Protein AF-A0A7R8ZGH9-F1 (afdb_monomer)

Organism: Timema douglasi (NCBI:txid61478)

InterPro domains:
  IPR000286 Histone deacetylase HDAC [PR01270] (171-194)
  IPR000286 Histone deacetylase HDAC [PR01270] (205-220)
  IPR023696 Ureohydrolase domain superfamily [SSF52768] (57-215)
  IPR023801 Histone deacetylase domain [PF00850] (74-215)
  IPR037138 Histone deacetylase domain superfamily [G3DSA:3.40.800.20] (58-216)

Sequence (223 aa):
MALHCLASIFKRHSKVLQTNCTFINFIHFTCFLKKIHANELLTESSQTTLQRLTGLPIVHHHGYVCELPPNHRFPMPKFHKVLEFLIKDNVISREKQVIHPKQVSRKLACRAHTEEYVDKFFSGKTTVEEQRVTGFTWTPGLASRVRYETGGTVLASQLSISRGLAASTAGGTHHAFPDKGSGYCLINDLAVAAIHLSDTTDITRVLIVDLDVHQVVVHFTSF

Mean predicted aligned error: 8.13 Å

Foldseek 3Di:
DLVVVLVVLCVVCVVVLDDPQDDDPWFFQFQDPDQFPLPPQDDPVRVVLLVQADDAAEEADPLLADDAPPPQRDPRCQLVVSVVSCVVVPSDDCSRHYDYFDFADLVLLLVQAPNVLSCCQQVVVQDPVLCVQLSGDRDNSLSSNLRRLLRSLLVQLSSCSVVVGHIYSHAPLQQAHRRGHHSNRSGRSVSSNVVSPVVGTPDPDTDGDDPDPDDGPRPPVDD

Nearest PDB structures (foldseek):
  9gkv-assembly1_B  TM=9.188E-01  e=2.419E-10  Vibrio cholerae
  3f06-assembly2_B  TM=7.368E-01  e=1.225E-05  Homo sapiens
  6j6t-assembly1_B  TM=7.863E-01  e=4.577E-05  Arabidopsis thaliana
  6j6t-assembly1_D  TM=7.290E-01  e=9.105E-05  Arabidopsis thaliana
  5d1b-assembly1_A  TM=6.745E-01  e=9.642E-05  Homo sapiens

pLDDT: mean 80.74, std 20.45, range [27.69, 98.62]

Structure (mmCIF, N/CA/C/O backbone):
data_AF-A0A7R8ZGH9-F1
#
_entry.id   AF-A0A7R8ZGH9-F1
#
loop_
_atom_site.group_PDB
_atom_site.id
_atom_site.type_symbol
_atom_site.label_atom_id
_atom_site.label_alt_id
_atom_site.label_comp_id
_atom_site.label_asym_id
_atom_site.label_entity_id
_atom_site.label_seq_id
_atom_site.pdbx_PDB_ins_code
_atom_site.Cartn_x
_atom_site.Cartn_y
_atom_site.Cartn_z
_atom_site.occupancy
_atom_site.B_iso_or_equiv
_atom_site.auth_seq_id
_atom_site.auth_comp_id
_atom_site.auth_asym_id
_atom_site.auth_atom_id
_atom_site.pdbx_PDB_model_num
ATOM 1 N N . MET A 1 1 ? -14.737 -13.842 16.859 1.00 45.09 1 MET A N 1
ATOM 2 C CA . MET A 1 1 ? -15.506 -14.441 15.742 1.00 45.09 1 MET A CA 1
ATOM 3 C C . MET A 1 1 ? -14.940 -14.064 14.366 1.00 45.09 1 MET A C 1
ATOM 5 O O . MET A 1 1 ? -14.627 -14.973 13.611 1.00 45.09 1 MET A O 1
ATOM 9 N N . ALA A 1 2 ? -14.703 -12.776 14.060 1.00 47.25 2 ALA A N 1
ATOM 10 C CA . ALA A 1 2 ? -14.173 -12.335 12.755 1.00 47.25 2 ALA A CA 1
ATOM 11 C C . ALA A 1 2 ? -12.810 -12.955 12.364 1.00 47.25 2 ALA A C 1
ATOM 13 O O . ALA A 1 2 ? -12.693 -13.492 11.268 1.00 47.25 2 ALA A O 1
ATOM 14 N N . LEU A 1 3 ? -11.813 -12.981 13.265 1.00 49.91 3 LEU A N 1
ATOM 15 C CA . LEU A 1 3 ? -10.501 -13.609 12.997 1.00 49.91 3 LEU A CA 1
ATOM 16 C C . LEU A 1 3 ? -10.597 -15.087 12.602 1.00 49.91 3 LEU A C 1
ATOM 18 O O . LEU A 1 3 ? -9.928 -15.538 11.679 1.00 49.91 3 LEU A O 1
ATOM 22 N N . HIS A 1 4 ? -11.437 -15.841 13.310 1.00 52.72 4 HIS A N 1
ATOM 23 C CA . HIS A 1 4 ? -11.605 -17.272 13.078 1.00 52.72 4 HIS A CA 1
ATOM 24 C C . HIS A 1 4 ? -12.276 -17.541 11.721 1.00 52.72 4 HIS A C 1
ATOM 26 O O . HIS A 1 4 ? -11.904 -18.472 11.010 1.00 52.72 4 HIS A O 1
ATOM 32 N N . CYS A 1 5 ? -13.218 -16.678 11.325 1.00 53.75 5 CYS A N 1
ATOM 33 C CA . CYS A 1 5 ? -13.839 -16.723 10.003 1.00 53.75 5 CYS A CA 1
ATOM 34 C C . CYS A 1 5 ? -12.843 -16.375 8.886 1.00 53.75 5 CYS A C 1
ATOM 36 O O . CYS A 1 5 ? -12.780 -17.090 7.889 1.00 53.75 5 CYS A O 1
ATOM 38 N N . LEU A 1 6 ? -12.007 -15.349 9.086 1.00 58.81 6 LEU A N 1
ATOM 39 C CA . LEU A 1 6 ? -10.947 -14.971 8.145 1.00 58.81 6 LEU A CA 1
ATOM 40 C C . LEU A 1 6 ? -9.972 -16.133 7.908 1.00 58.81 6 LEU A C 1
ATOM 42 O O . LEU A 1 6 ? -9.762 -16.536 6.767 1.00 58.81 6 LEU A O 1
ATOM 46 N N . ALA A 1 7 ? -9.462 -16.751 8.977 1.00 57.12 7 ALA A N 1
ATOM 47 C CA . ALA A 1 7 ? -8.570 -17.909 8.884 1.00 57.12 7 ALA A CA 1
ATOM 48 C C . ALA A 1 7 ? -9.225 -19.124 8.188 1.00 57.12 7 ALA A C 1
ATOM 50 O O . ALA A 1 7 ? -8.572 -19.849 7.433 1.00 57.12 7 ALA A O 1
ATOM 51 N N . SER A 1 8 ? -10.526 -19.344 8.407 1.00 53.97 8 SER A N 1
ATOM 52 C CA . SER A 1 8 ? -11.280 -20.434 7.777 1.00 53.97 8 SER A CA 1
ATOM 53 C C . SER A 1 8 ? -11.481 -20.233 6.269 1.00 53.97 8 SER A C 1
ATOM 55 O O . SER A 1 8 ? -11.425 -21.210 5.520 1.00 53.97 8 SER A O 1
ATOM 57 N N . ILE A 1 9 ? -11.684 -18.994 5.805 1.00 59.78 9 ILE A N 1
ATOM 58 C CA . ILE A 1 9 ? -11.762 -18.666 4.370 1.00 59.78 9 ILE A CA 1
ATOM 59 C C . ILE A 1 9 ? -10.442 -19.003 3.681 1.00 59.78 9 ILE A C 1
ATOM 61 O O . ILE A 1 9 ? -10.453 -19.641 2.629 1.00 59.78 9 ILE A O 1
ATOM 65 N N . PHE A 1 10 ? -9.303 -18.654 4.289 1.00 56.81 10 PHE A N 1
ATOM 66 C CA . PHE A 1 10 ? -7.994 -18.970 3.710 1.00 56.81 10 PHE A CA 1
ATOM 67 C C . PHE A 1 10 ? -7.768 -20.470 3.567 1.00 56.81 10 PHE A C 1
ATOM 69 O O . PHE A 1 10 ? -7.280 -20.911 2.530 1.00 56.81 10 PHE A O 1
ATOM 76 N N . LYS A 1 11 ? -8.189 -21.276 4.550 1.00 59.66 11 LYS A N 1
ATOM 77 C CA . LYS A 1 11 ? -8.140 -22.739 4.419 1.00 59.66 11 LYS A CA 1
ATOM 78 C C . LYS A 1 11 ? -9.031 -23.235 3.276 1.00 59.66 11 LYS A C 1
ATOM 80 O O . LYS A 1 11 ? -8.581 -24.053 2.474 1.00 59.66 11 LYS A O 1
ATOM 85 N N . ARG A 1 12 ? -10.261 -22.717 3.172 1.00 67.81 12 ARG A N 1
ATOM 86 C CA . ARG A 1 12 ? -11.271 -23.155 2.191 1.00 67.81 12 ARG A CA 1
ATOM 87 C C . ARG A 1 12 ? -10.924 -22.766 0.749 1.00 67.81 12 ARG A C 1
ATOM 89 O O . ARG A 1 12 ? -11.148 -23.563 -0.155 1.00 67.81 12 ARG A O 1
ATOM 96 N N . HIS A 1 13 ? -10.340 -21.587 0.543 1.00 68.06 13 HIS A N 1
ATOM 97 C CA . HIS A 1 13 ? -10.002 -21.048 -0.783 1.00 68.06 13 HIS A CA 1
ATOM 98 C C . HIS A 1 13 ? -8.499 -21.070 -1.084 1.00 68.06 13 HIS A C 1
ATOM 100 O O . HIS A 1 13 ? -8.058 -20.467 -2.063 1.00 68.06 13 HIS A O 1
ATOM 106 N N . SER A 1 14 ? -7.712 -21.793 -0.279 1.00 55.03 14 SER A N 1
ATOM 107 C CA . SER A 1 14 ? -6.254 -21.911 -0.419 1.00 55.03 14 SER A CA 1
ATOM 108 C C . SER A 1 14 ? -5.837 -22.267 -1.845 1.00 55.03 14 SER A C 1
ATOM 110 O O . SER A 1 14 ? -4.995 -21.581 -2.398 1.00 55.03 14 SER A O 1
ATOM 112 N N . LYS A 1 15 ? -6.503 -23.222 -2.506 1.00 52.22 15 LYS A N 1
ATOM 113 C CA . LYS A 1 15 ? -6.211 -23.616 -3.902 1.00 52.22 15 LYS A CA 1
ATOM 114 C C . LYS A 1 15 ? -6.464 -22.526 -4.955 1.00 52.22 15 LYS A C 1
ATOM 116 O O . LYS A 1 15 ? -5.879 -22.583 -6.028 1.00 52.22 15 LYS A O 1
ATOM 121 N N . VAL A 1 16 ? -7.346 -21.560 -4.684 1.00 52.88 16 VAL A N 1
ATOM 122 C CA . VAL A 1 16 ? -7.659 -20.445 -5.606 1.00 52.88 16 VAL A CA 1
ATOM 123 C C . VAL A 1 16 ? -6.763 -19.232 -5.339 1.00 52.88 16 VAL A C 1
ATOM 125 O O . VAL A 1 16 ? -6.544 -18.412 -6.230 1.00 52.88 16 VAL A O 1
ATOM 128 N N . LEU A 1 17 ? -6.247 -19.125 -4.113 1.00 48.66 17 LEU A N 1
ATOM 129 C CA . LEU A 1 17 ? -5.341 -18.069 -3.666 1.00 48.66 17 LEU A CA 1
ATOM 130 C C . LEU A 1 17 ? -3.854 -18.482 -3.726 1.00 48.66 17 LEU A C 1
ATOM 132 O O . LEU A 1 17 ? -2.992 -17.609 -3.692 1.00 48.66 17 LEU A O 1
ATOM 136 N N . GLN A 1 18 ? -3.556 -19.779 -3.857 1.00 42.31 18 GLN A N 1
ATOM 137 C CA . GLN A 1 18 ? -2.231 -20.353 -4.092 1.00 42.31 18 GLN A CA 1
ATOM 138 C C . GLN A 1 18 ? -2.057 -20.672 -5.580 1.00 42.31 18 GLN A C 1
ATOM 140 O O . GLN A 1 18 ? -2.427 -21.739 -6.062 1.00 42.31 18 GLN A O 1
ATOM 145 N N . THR A 1 19 ? -1.437 -19.755 -6.311 1.00 35.09 19 THR A N 1
ATOM 146 C CA . THR A 1 19 ? -0.625 -20.105 -7.486 1.00 35.09 19 THR A CA 1
ATOM 147 C C . THR A 1 19 ? 0.843 -20.089 -7.054 1.00 35.09 19 THR A C 1
ATOM 149 O O . THR A 1 19 ? 1.173 -19.353 -6.127 1.00 35.09 19 THR A O 1
ATOM 152 N N . ASN A 1 20 ? 1.704 -20.886 -7.703 1.00 31.19 20 ASN A N 1
ATOM 153 C CA . ASN A 1 20 ? 3.091 -21.280 -7.348 1.00 31.19 20 ASN A CA 1
ATOM 154 C C . ASN A 1 20 ? 4.129 -20.177 -6.990 1.00 31.19 20 ASN A C 1
ATOM 156 O O . ASN A 1 20 ? 5.327 -20.433 -7.028 1.00 31.19 20 ASN A O 1
ATOM 160 N N . CYS A 1 21 ? 3.726 -18.952 -6.657 1.00 31.20 21 CYS A N 1
ATOM 161 C CA . CYS A 1 21 ? 4.621 -17.864 -6.280 1.00 31.20 21 CYS A CA 1
ATOM 162 C C . CYS A 1 21 ? 4.037 -16.895 -5.231 1.00 31.20 21 CYS A C 1
ATOM 164 O O . CYS A 1 21 ? 4.514 -15.769 -5.121 1.00 31.20 21 CYS A O 1
ATOM 166 N N . THR A 1 22 ? 2.961 -17.223 -4.499 1.00 27.69 22 THR A N 1
ATOM 167 C CA . THR A 1 22 ? 2.351 -16.219 -3.601 1.00 27.69 22 THR A CA 1
ATOM 168 C C . THR A 1 22 ? 1.571 -16.831 -2.444 1.00 27.69 22 THR A C 1
ATOM 170 O O . THR A 1 22 ? 0.391 -17.153 -2.569 1.00 27.69 22 THR A O 1
ATOM 173 N N . PHE A 1 23 ? 2.209 -16.926 -1.282 1.00 32.56 23 PHE A N 1
ATOM 174 C CA . PHE A 1 23 ? 1.486 -17.063 -0.026 1.00 32.56 23 PHE A CA 1
ATOM 175 C C . PHE A 1 23 ? 1.033 -15.669 0.422 1.00 32.56 23 PHE A C 1
ATOM 177 O O . PHE A 1 23 ? 1.814 -14.799 0.760 1.00 32.56 23 PHE A O 1
ATOM 184 N N . ILE A 1 24 ? -0.260 -15.426 0.231 1.00 34.28 24 ILE A N 1
ATOM 185 C CA . ILE A 1 24 ? -1.207 -14.758 1.136 1.00 34.28 24 ILE A CA 1
ATOM 186 C C . ILE A 1 24 ? -0.558 -14.097 2.380 1.00 34.28 24 ILE A C 1
ATOM 188 O O . ILE A 1 24 ? -0.700 -14.593 3.493 1.00 34.28 24 ILE A O 1
ATOM 192 N N . ASN A 1 25 ? 0.049 -12.918 2.216 1.00 34.31 25 ASN A N 1
ATOM 193 C CA . ASN A 1 25 ? 0.148 -11.938 3.300 1.00 34.31 25 ASN A CA 1
ATOM 194 C C . ASN A 1 25 ? -1.254 -11.387 3.542 1.00 34.31 25 ASN A C 1
ATOM 196 O O . ASN A 1 25 ? -1.694 -10.458 2.866 1.00 34.31 25 ASN A O 1
ATOM 200 N N . PHE A 1 26 ? -2.008 -12.018 4.442 1.00 32.41 26 PHE A N 1
ATOM 201 C CA . PHE A 1 26 ? -3.281 -11.474 4.890 1.00 32.41 26 PHE A CA 1
ATOM 202 C C . PHE A 1 26 ? -3.262 -11.172 6.375 1.00 32.41 26 PHE A C 1
ATOM 204 O O . PHE A 1 26 ? -3.137 -12.053 7.219 1.00 32.41 26 PHE A O 1
ATOM 211 N N . ILE A 1 27 ? -3.532 -9.891 6.620 1.00 38.25 27 ILE A N 1
ATOM 212 C CA . ILE A 1 27 ? -3.844 -9.266 7.894 1.00 38.25 27 ILE A CA 1
ATOM 213 C C . ILE A 1 27 ? -2.602 -9.100 8.765 1.00 38.25 27 ILE A C 1
ATOM 215 O O . ILE A 1 27 ? -2.323 -9.883 9.669 1.00 38.25 27 ILE A O 1
ATOM 219 N N . HIS A 1 28 ? -1.896 -7.996 8.528 1.00 39.00 28 HIS A N 1
ATOM 220 C CA . HIS A 1 28 ? -1.077 -7.415 9.576 1.00 39.00 28 HIS A CA 1
ATOM 221 C C . HIS A 1 28 ? -2.019 -7.027 10.727 1.00 39.00 28 HIS A C 1
ATOM 223 O O . HIS A 1 28 ? -2.783 -6.067 10.630 1.00 39.00 28 HIS A O 1
ATOM 229 N N . PHE A 1 29 ? -2.031 -7.829 11.792 1.00 35.12 29 PHE A N 1
ATOM 230 C CA . PHE A 1 29 ? -2.655 -7.458 13.056 1.00 35.12 29 PHE A CA 1
ATOM 231 C C . PHE A 1 29 ? -1.734 -6.455 13.739 1.00 35.12 29 PHE A C 1
ATOM 233 O O . PHE A 1 29 ? -0.905 -6.826 14.565 1.00 35.12 29 PHE A O 1
ATOM 240 N N . THR A 1 30 ? -1.862 -5.173 13.411 1.00 38.00 30 THR A N 1
ATOM 241 C CA . THR A 1 30 ? -1.254 -4.118 14.225 1.00 38.00 30 THR A CA 1
ATOM 242 C C . THR A 1 30 ? -2.037 -4.007 15.531 1.00 38.00 30 THR A C 1
ATOM 244 O O . THR A 1 30 ? -3.014 -3.272 15.649 1.00 38.00 30 THR A O 1
ATOM 247 N N . CYS A 1 31 ? -1.633 -4.799 16.524 1.00 32.41 31 CYS A N 1
ATOM 248 C CA . CYS A 1 31 ? -2.140 -4.706 17.885 1.00 32.41 31 CYS A CA 1
ATOM 249 C C . CYS A 1 31 ? -1.380 -3.583 18.608 1.00 32.41 31 CYS A C 1
ATOM 251 O O . CYS A 1 31 ? -0.304 -3.805 19.158 1.00 32.41 31 CYS A O 1
ATOM 253 N N . PHE A 1 32 ? -1.914 -2.359 18.587 1.00 42.84 32 PHE A N 1
ATOM 254 C CA . PHE A 1 32 ? -1.360 -1.257 19.376 1.00 42.84 32 PHE A CA 1
ATOM 255 C C . PHE A 1 32 ? -2.011 -1.231 20.757 1.00 42.84 32 PHE A C 1
ATOM 257 O O . PHE A 1 32 ? -3.090 -0.678 20.963 1.00 42.84 32 PHE A O 1
ATOM 264 N N . LEU A 1 33 ? -1.339 -1.846 21.731 1.00 34.81 33 LEU A N 1
ATOM 265 C CA . LEU A 1 33 ? -1.705 -1.753 23.141 1.00 34.81 33 LEU A CA 1
ATOM 266 C C . LEU A 1 33 ? -1.216 -0.425 23.735 1.00 34.81 33 LEU A C 1
ATOM 268 O O . LEU A 1 33 ? -0.206 -0.367 24.431 1.00 34.81 33 LEU A O 1
ATOM 272 N N . LYS A 1 34 ? -1.970 0.646 23.475 1.00 39.00 34 LYS A N 1
ATOM 273 C CA . LYS A 1 34 ? -2.210 1.756 24.412 1.00 39.00 34 LYS A CA 1
ATOM 274 C C . LYS A 1 34 ? -3.378 2.586 23.877 1.00 39.00 34 LYS A C 1
ATOM 276 O O . LYS A 1 34 ? -3.414 2.898 22.694 1.00 39.00 34 LYS A O 1
ATOM 281 N N . LYS A 1 35 ? -4.345 2.929 24.739 1.00 40.47 35 LYS A N 1
ATOM 282 C CA . LYS A 1 35 ? -5.399 3.909 24.424 1.00 40.47 35 LYS A CA 1
ATOM 283 C C . LYS A 1 35 ? -4.720 5.238 24.084 1.00 40.47 35 LYS A C 1
ATOM 285 O O . LYS A 1 35 ? -4.291 5.945 24.990 1.00 40.47 35 LYS A O 1
ATOM 290 N N . ILE A 1 36 ? -4.597 5.544 22.801 1.00 52.06 36 ILE A N 1
ATOM 291 C CA . ILE A 1 36 ? -4.126 6.838 22.308 1.00 52.06 36 ILE A CA 1
ATOM 292 C C . ILE A 1 36 ? -5.360 7.669 21.971 1.00 52.06 36 ILE A C 1
ATOM 294 O O . ILE A 1 36 ? -6.361 7.134 21.487 1.00 52.06 36 ILE A O 1
ATOM 298 N N . HIS A 1 37 ? -5.317 8.964 22.280 1.00 48.28 37 HIS A N 1
ATOM 299 C CA . HIS A 1 37 ? -6.371 9.893 21.884 1.00 48.28 37 HIS A CA 1
ATOM 300 C C . HIS A 1 37 ? -6.383 9.977 20.350 1.00 48.28 37 HIS A C 1
ATOM 302 O O . HIS A 1 37 ? -5.498 10.556 19.736 1.00 48.28 37 HIS A O 1
ATOM 308 N N . ALA A 1 38 ? -7.372 9.340 19.722 1.00 49.00 38 ALA A N 1
ATOM 309 C CA . ALA A 1 38 ? -7.437 9.089 18.280 1.00 49.00 38 ALA A CA 1
ATOM 310 C C . ALA A 1 38 ? -7.825 10.312 17.416 1.00 49.00 38 ALA A C 1
ATOM 312 O O . ALA A 1 38 ? -8.241 10.135 16.271 1.00 49.00 38 ALA A O 1
ATOM 313 N N . ASN A 1 39 ? -7.753 11.540 17.937 1.00 43.22 39 ASN A N 1
ATOM 314 C CA . ASN A 1 39 ? -8.588 12.623 17.409 1.00 43.22 39 ASN A CA 1
ATOM 315 C C . ASN A 1 39 ? -8.074 13.370 16.165 1.00 43.22 39 ASN A C 1
ATOM 317 O O . ASN A 1 39 ? -8.861 14.117 15.595 1.00 43.22 39 ASN A O 1
ATOM 321 N N . GLU A 1 40 ? -6.853 13.145 15.664 1.00 54.88 40 GLU A N 1
ATOM 322 C CA . GLU A 1 40 ? -6.319 13.981 14.559 1.00 54.88 40 GLU A CA 1
ATOM 323 C C . GLU A 1 40 ? -5.717 13.226 13.356 1.00 54.88 40 GLU A C 1
ATOM 325 O O . GLU A 1 40 ? -5.109 13.828 12.477 1.00 54.88 40 GLU A O 1
ATOM 330 N N . LEU A 1 41 ? -5.908 11.907 13.237 1.00 61.47 41 LEU A N 1
ATOM 331 C CA . LEU A 1 41 ? -5.275 11.125 12.153 1.00 61.47 41 LEU A CA 1
ATOM 332 C C . LEU A 1 41 ? -6.062 11.056 10.847 1.00 61.47 41 LEU A C 1
ATOM 334 O O . LEU A 1 41 ? -5.514 10.795 9.774 1.00 61.47 41 LEU A O 1
ATOM 338 N N . LEU A 1 42 ? -7.375 11.187 10.949 1.00 65.19 42 LEU A N 1
ATOM 339 C CA . LEU A 1 42 ? -8.298 10.905 9.866 1.00 65.19 42 LEU A CA 1
ATOM 340 C C . LEU A 1 42 ? -8.918 12.214 9.414 1.00 65.19 42 LEU A C 1
ATOM 342 O O . LEU A 1 42 ? -9.377 12.995 10.241 1.00 65.19 42 LEU A O 1
ATOM 346 N N . THR A 1 43 ? -8.984 12.421 8.099 1.00 65.44 43 THR A N 1
ATOM 347 C CA . THR A 1 43 ? -9.723 13.561 7.540 1.00 65.44 43 THR A CA 1
ATOM 348 C C . THR A 1 43 ? -11.184 13.531 8.003 1.00 65.44 43 THR A C 1
ATOM 350 O O . THR A 1 43 ? -11.730 12.446 8.211 1.00 65.44 43 THR A O 1
ATOM 353 N N . GLU A 1 44 ? -11.854 14.680 8.105 1.00 60.97 44 GLU A N 1
ATOM 354 C CA . GLU A 1 44 ? -13.272 14.761 8.515 1.00 60.97 44 GLU A CA 1
ATOM 355 C C . GLU A 1 44 ? -14.193 13.848 7.675 1.00 60.97 44 GLU A C 1
ATOM 357 O O . GLU A 1 44 ? -15.090 13.175 8.192 1.00 60.97 44 GLU A O 1
ATOM 362 N N . SER A 1 45 ? -13.912 13.732 6.371 1.00 61.66 45 SER A N 1
ATOM 363 C CA . SER A 1 45 ? -14.580 12.788 5.461 1.00 61.66 45 SER A CA 1
ATOM 36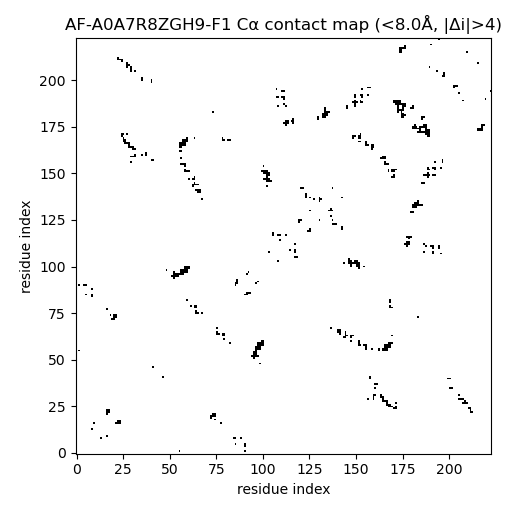4 C C . SER A 1 45 ? -14.367 11.322 5.872 1.00 61.66 45 SER A C 1
ATOM 366 O O . SER A 1 45 ? -15.314 10.525 5.882 1.00 61.66 45 SER A O 1
ATOM 368 N N . SER A 1 46 ? -13.141 10.958 6.259 1.00 63.94 46 SER A N 1
ATOM 369 C CA . SER A 1 46 ? -12.804 9.617 6.747 1.00 63.94 46 SER A CA 1
ATOM 370 C C . SER A 1 46 ? -13.466 9.324 8.094 1.00 63.94 46 SER A C 1
ATOM 372 O O . SER A 1 46 ? -13.955 8.213 8.278 1.00 63.94 46 SER A O 1
ATOM 374 N N . GLN A 1 47 ? -13.540 10.304 9.001 1.00 65.19 47 GLN A N 1
ATOM 375 C CA . GLN A 1 47 ? -14.204 10.175 10.306 1.00 65.19 47 GLN A CA 1
ATOM 376 C C . GLN A 1 47 ? -15.716 9.945 10.160 1.00 65.19 47 GLN A C 1
ATOM 378 O O . GLN A 1 47 ? -16.269 9.034 10.777 1.00 65.19 47 GLN A O 1
ATOM 383 N N . THR A 1 48 ? -16.374 10.702 9.278 1.00 62.47 48 THR A N 1
ATOM 384 C CA . THR A 1 48 ? -17.812 10.553 8.991 1.00 62.47 48 THR A CA 1
ATOM 385 C C . THR A 1 48 ? -18.127 9.182 8.388 1.00 62.47 48 THR A C 1
ATOM 387 O O . THR A 1 48 ? -19.103 8.529 8.760 1.00 62.47 48 THR A O 1
ATOM 390 N N . THR A 1 49 ? -17.272 8.708 7.476 1.00 65.88 49 THR A N 1
ATOM 391 C CA . THR A 1 49 ? -17.386 7.362 6.892 1.00 65.88 49 THR A CA 1
ATOM 392 C C . THR A 1 49 ? -17.204 6.298 7.969 1.00 65.88 49 THR A C 1
ATOM 394 O O . THR A 1 49 ? -18.004 5.374 8.073 1.00 65.88 49 THR A O 1
ATOM 397 N N . LEU A 1 50 ? -16.203 6.470 8.832 1.00 67.69 50 LEU A N 1
ATOM 398 C CA . LEU A 1 50 ? -15.928 5.589 9.960 1.00 67.69 50 LEU A CA 1
ATOM 399 C C . LEU A 1 50 ? -17.117 5.430 10.891 1.00 67.69 50 LEU A C 1
ATOM 401 O O . LEU A 1 50 ? -17.407 4.301 11.263 1.00 67.69 50 LEU A O 1
ATOM 405 N N . GLN A 1 51 ? -17.797 6.513 11.267 1.00 70.38 51 GLN A N 1
ATOM 406 C CA . GLN A 1 51 ? -18.941 6.460 12.184 1.00 70.38 51 GLN A CA 1
ATOM 407 C C . GLN A 1 51 ? -20.090 5.590 11.653 1.00 70.38 51 GLN A C 1
ATOM 409 O O . GLN A 1 51 ? -20.822 5.001 12.443 1.00 70.38 51 GLN A O 1
ATOM 414 N N . ARG A 1 52 ? -20.215 5.457 10.327 1.00 75.06 52 ARG A N 1
ATOM 415 C CA . ARG A 1 52 ? -21.225 4.609 9.676 1.00 75.06 52 ARG A CA 1
ATOM 416 C C . ARG A 1 52 ? -20.821 3.138 9.595 1.00 75.06 52 ARG A C 1
ATOM 418 O O . ARG A 1 52 ? -21.691 2.284 9.450 1.00 75.06 52 ARG A O 1
ATOM 425 N N . LEU A 1 53 ? -19.524 2.836 9.680 1.00 78.81 53 LEU A N 1
ATOM 426 C CA . LEU A 1 53 ? -19.033 1.465 9.598 1.00 78.81 53 LEU A CA 1
ATOM 427 C C . LEU A 1 53 ? -19.284 0.716 10.912 1.00 78.81 53 LEU A C 1
ATOM 429 O O . LEU A 1 53 ? -18.952 1.192 12.004 1.00 78.81 53 LEU A O 1
ATOM 433 N N . THR A 1 54 ? -19.820 -0.497 10.793 1.00 84.31 54 THR A N 1
ATOM 434 C CA . THR A 1 54 ? -20.058 -1.416 11.911 1.00 84.31 54 THR A CA 1
ATOM 435 C C . THR A 1 54 ? -19.314 -2.722 11.677 1.00 84.31 54 THR A C 1
ATOM 437 O O . THR A 1 54 ? -19.459 -3.326 10.616 1.00 84.31 54 THR A O 1
ATOM 440 N N . GLY A 1 55 ? -18.575 -3.199 12.679 1.00 87.19 55 GLY A N 1
ATOM 441 C CA . GLY A 1 55 ? -17.753 -4.407 12.574 1.00 87.19 55 GLY A CA 1
ATOM 442 C C . GLY A 1 55 ? -16.289 -4.102 12.254 1.00 87.19 55 GLY A C 1
ATOM 443 O O . GLY A 1 55 ? -15.824 -2.982 12.449 1.00 87.19 55 GLY A O 1
ATOM 444 N N . LEU A 1 56 ? -15.553 -5.121 11.801 1.00 86.06 56 LEU A N 1
ATOM 445 C CA . LEU A 1 56 ? -14.137 -5.008 11.440 1.00 86.06 56 LEU A CA 1
ATOM 446 C C . LEU A 1 56 ? -13.989 -4.182 10.148 1.00 86.06 56 LEU A C 1
ATOM 448 O O . LEU A 1 56 ? -14.499 -4.645 9.124 1.00 86.06 56 LEU A O 1
ATOM 452 N N . PRO A 1 57 ? -13.293 -3.029 10.151 1.00 89.62 57 PRO A N 1
ATOM 453 C CA . PRO A 1 57 ? -13.023 -2.273 8.933 1.00 89.62 57 PRO A CA 1
ATOM 454 C C . PRO A 1 57 ? -12.120 -3.048 7.970 1.00 89.62 57 PRO A C 1
ATOM 456 O O . PRO A 1 57 ? -11.072 -3.564 8.370 1.00 89.62 57 PRO A O 1
ATOM 459 N N . ILE A 1 58 ? -12.513 -3.081 6.698 1.00 93.50 58 ILE A N 1
ATOM 460 C CA . ILE A 1 58 ? -11.784 -3.704 5.593 1.00 93.50 58 ILE A CA 1
ATOM 461 C C . ILE A 1 58 ? -11.446 -2.634 4.555 1.00 93.50 58 ILE A C 1
ATOM 463 O O . ILE A 1 58 ? -12.322 -2.102 3.877 1.00 93.50 58 ILE A O 1
ATOM 467 N N . VAL A 1 59 ? -10.165 -2.325 4.408 1.00 95.56 59 VAL A N 1
ATOM 468 C CA . VAL A 1 59 ? -9.662 -1.385 3.411 1.00 95.56 59 VAL A CA 1
ATOM 469 C C . VAL A 1 59 ? -9.490 -2.101 2.074 1.00 95.56 59 VAL A C 1
ATOM 471 O O . VAL A 1 59 ? -8.740 -3.073 1.961 1.00 95.56 59 VAL A O 1
ATOM 474 N N . HIS A 1 60 ? -10.187 -1.620 1.048 1.00 96.56 60 HIS A N 1
ATOM 475 C CA . HIS A 1 60 ? -10.121 -2.180 -0.298 1.00 96.56 60 HIS A CA 1
ATOM 476 C C . HIS A 1 60 ? -10.265 -1.098 -1.367 1.00 96.56 60 HIS A C 1
ATOM 478 O O . HIS A 1 60 ? -11.078 -0.184 -1.231 1.00 96.56 60 HIS A O 1
ATOM 484 N N . HIS A 1 61 ? -9.547 -1.239 -2.481 1.00 97.31 61 HIS A N 1
ATOM 485 C CA . HIS A 1 61 ? -9.738 -0.405 -3.664 1.00 97.31 61 HIS A CA 1
ATOM 486 C C . HIS A 1 61 ? -9.745 -1.248 -4.940 1.00 97.31 61 HIS A C 1
ATOM 488 O O . HIS A 1 61 ? -8.944 -2.171 -5.085 1.00 97.31 61 HIS A O 1
ATOM 494 N N . HIS A 1 62 ? -10.582 -0.877 -5.914 1.00 96.50 62 HIS A N 1
ATOM 495 C CA . HIS A 1 62 ? -10.582 -1.536 -7.224 1.00 96.50 62 HIS A CA 1
ATOM 496 C C . HIS A 1 62 ? -9.216 -1.398 -7.923 1.00 96.50 62 HIS A C 1
ATOM 498 O O . HIS A 1 62 ? -8.769 -2.320 -8.591 1.00 96.50 62 HIS A O 1
ATOM 504 N N . GLY A 1 63 ? -8.496 -0.302 -7.673 1.00 97.19 63 GLY A N 1
ATOM 505 C CA . GLY A 1 63 ? -7.130 -0.065 -8.152 1.00 97.19 63 GLY A CA 1
ATOM 506 C C . GLY A 1 63 ? -6.031 -0.917 -7.501 1.00 97.19 63 GLY A C 1
ATOM 507 O O . GLY A 1 63 ? -4.866 -0.670 -7.768 1.00 97.19 63 GLY A O 1
ATOM 508 N N . TYR A 1 64 ? -6.348 -1.902 -6.651 1.00 96.44 64 TYR A N 1
ATOM 509 C CA . TYR A 1 64 ? -5.357 -2.874 -6.152 1.00 96.44 64 TYR A CA 1
ATOM 510 C C . TYR A 1 64 ? -4.865 -3.862 -7.219 1.00 96.44 64 TYR A C 1
ATOM 512 O O . TYR A 1 64 ? -3.911 -4.606 -6.975 1.00 96.44 64 TYR A O 1
ATOM 520 N N . VAL A 1 65 ? -5.489 -3.853 -8.397 1.00 96.06 65 VAL A N 1
ATOM 521 C CA . VAL A 1 65 ? -5.071 -4.624 -9.566 1.00 96.06 65 VAL A CA 1
ATOM 522 C C . VAL A 1 65 ? -4.663 -3.690 -10.700 1.00 96.06 65 VAL A C 1
ATOM 524 O O . VAL A 1 65 ? -5.193 -2.590 -10.838 1.00 96.06 65 VAL A O 1
ATOM 527 N N . CYS A 1 66 ? -3.729 -4.148 -11.523 1.00 96.06 66 CYS A N 1
ATOM 528 C CA . CYS A 1 66 ? -3.390 -3.536 -12.800 1.00 96.06 66 CYS A CA 1
ATOM 529 C C . CYS A 1 66 ? -3.205 -4.630 -13.852 1.00 96.06 66 CYS A C 1
ATOM 531 O O . CYS A 1 66 ? -3.015 -5.801 -13.515 1.00 96.06 66 CYS A O 1
ATOM 533 N N . GLU A 1 67 ? -3.247 -4.256 -15.125 1.00 95.12 67 GLU A N 1
ATOM 534 C CA . GLU A 1 67 ? -2.911 -5.186 -16.196 1.00 95.12 67 GLU A CA 1
ATOM 535 C C . GLU A 1 67 ? -1.433 -5.574 -16.109 1.00 95.12 67 GLU A C 1
ATOM 537 O O . GLU A 1 67 ? -0.563 -4.745 -15.829 1.00 95.12 67 GLU A O 1
ATOM 542 N N . LEU A 1 68 ? -1.168 -6.860 -16.320 1.00 94.06 68 LEU A N 1
ATOM 543 C CA . LEU A 1 68 ? 0.169 -7.428 -16.402 1.00 94.06 68 LEU A CA 1
ATOM 544 C C . LEU A 1 68 ? 0.307 -8.162 -17.738 1.00 94.06 68 LEU A C 1
ATOM 546 O O . LEU A 1 68 ? -0.707 -8.615 -18.280 1.00 94.06 68 LEU A O 1
ATOM 550 N N . PRO A 1 69 ? 1.537 -8.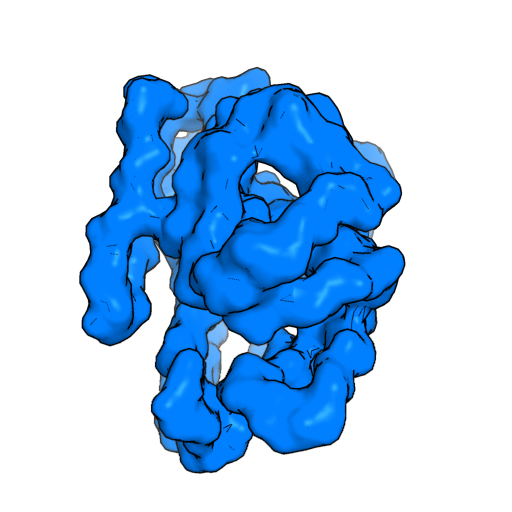328 -18.256 1.00 91.81 69 PRO A N 1
ATOM 551 C CA . PRO A 1 69 ? 1.770 -9.137 -19.443 1.00 91.81 69 PRO A CA 1
ATOM 552 C C . PRO A 1 69 ? 1.146 -10.539 -19.320 1.00 91.81 69 PRO A C 1
ATOM 554 O O . PRO A 1 69 ? 1.102 -11.099 -18.216 1.00 91.81 69 PRO A O 1
ATOM 557 N N . PRO A 1 70 ? 0.695 -11.147 -20.432 1.00 89.69 70 PRO A N 1
ATOM 558 C CA . PRO A 1 70 ? 0.214 -12.524 -20.421 1.00 89.69 70 PRO A CA 1
ATOM 559 C C . PRO A 1 70 ? 1.228 -13.470 -19.763 1.00 89.69 70 PRO A C 1
ATOM 561 O O . PRO A 1 70 ? 2.435 -13.323 -19.947 1.00 89.69 70 PRO A O 1
ATOM 564 N N . ASN A 1 71 ? 0.738 -14.452 -19.001 1.00 88.25 71 ASN A N 1
ATOM 565 C CA . ASN A 1 71 ? 1.551 -15.441 -18.272 1.00 88.25 71 ASN A CA 1
ATOM 566 C C . ASN A 1 71 ? 2.470 -14.874 -17.173 1.00 88.25 71 ASN A C 1
ATOM 568 O O . ASN A 1 71 ? 3.369 -15.573 -16.698 1.00 88.25 71 ASN A O 1
ATOM 572 N N . HIS A 1 72 ? 2.253 -13.634 -16.726 1.00 92.44 72 HIS A N 1
ATOM 573 C CA . HIS A 1 72 ? 2.973 -13.099 -15.576 1.00 92.44 72 HIS A CA 1
ATOM 574 C C . HIS A 1 72 ? 2.744 -13.959 -14.320 1.00 92.44 72 HIS A C 1
ATOM 576 O O . HIS A 1 72 ? 1.616 -14.331 -13.997 1.00 92.44 72 HIS A O 1
ATOM 582 N N . ARG A 1 73 ? 3.820 -14.260 -13.580 1.00 90.81 73 ARG A N 1
ATOM 583 C CA . ARG A 1 73 ? 3.778 -15.181 -12.425 1.00 90.81 73 ARG A CA 1
ATOM 584 C C . ARG A 1 73 ? 3.045 -14.615 -11.209 1.00 90.81 73 ARG A C 1
ATOM 586 O O . ARG A 1 73 ? 2.520 -15.378 -10.403 1.00 90.81 73 ARG A O 1
ATOM 593 N N . PHE A 1 74 ? 3.035 -13.291 -11.061 1.00 89.94 74 PHE A N 1
ATOM 594 C CA . PHE A 1 74 ? 2.341 -12.615 -9.966 1.00 89.94 74 PHE A CA 1
ATOM 595 C C . PHE A 1 74 ? 0.810 -12.701 -10.133 1.00 89.94 74 PHE A C 1
ATOM 597 O O . PHE A 1 74 ? 0.279 -12.183 -11.119 1.00 89.94 74 PHE A O 1
ATOM 604 N N . PRO A 1 75 ? 0.076 -13.283 -9.170 1.00 90.06 75 PRO A N 1
ATOM 605 C CA . PRO A 1 75 ? -1.367 -13.479 -9.251 1.00 90.06 75 PRO A CA 1
ATOM 606 C C . PRO A 1 75 ? -2.130 -12.206 -8.881 1.00 90.06 75 PRO A C 1
ATOM 608 O O . PRO A 1 75 ? -2.795 -12.132 -7.847 1.00 90.06 75 PRO A O 1
ATOM 611 N N . MET A 1 76 ? -2.057 -11.194 -9.747 1.00 92.56 76 MET A N 1
ATOM 612 C CA . MET A 1 76 ? -2.687 -9.886 -9.539 1.00 92.56 76 MET A CA 1
ATOM 613 C C . MET A 1 76 ? -4.178 -9.954 -9.139 1.00 92.56 76 MET A C 1
ATOM 615 O O . MET A 1 76 ? -4.562 -9.240 -8.212 1.00 92.56 76 MET A O 1
ATOM 619 N N . PRO A 1 77 ? -5.022 -10.842 -9.710 1.00 91.75 77 PRO A N 1
ATOM 620 C CA . PRO A 1 77 ? -6.439 -10.914 -9.341 1.00 91.75 77 PRO A CA 1
ATOM 621 C C . PRO A 1 77 ? -6.716 -11.304 -7.880 1.00 91.75 77 PRO A C 1
ATOM 623 O O . PRO A 1 77 ? -7.852 -11.161 -7.424 1.00 91.75 77 PRO A O 1
ATOM 626 N N . LYS A 1 78 ? -5.717 -11.800 -7.126 1.00 88.81 78 LYS A N 1
ATOM 627 C CA . LYS A 1 78 ? -5.910 -12.271 -5.743 1.00 88.81 78 LYS A CA 1
ATOM 628 C C . LYS A 1 78 ? -6.555 -11.211 -4.844 1.00 88.81 78 LYS A C 1
ATOM 630 O O . LYS A 1 78 ? -7.378 -11.555 -4.002 1.00 88.81 78 LYS A O 1
ATOM 635 N N . PHE A 1 79 ? -6.224 -9.932 -5.036 1.00 90.94 79 PHE A N 1
ATOM 636 C CA . PHE A 1 79 ? -6.677 -8.851 -4.156 1.00 90.94 79 PHE A CA 1
ATOM 637 C C . PHE A 1 79 ? -8.190 -8.611 -4.244 1.00 90.94 79 PHE A C 1
ATOM 639 O O . PHE A 1 79 ? -8.838 -8.400 -3.219 1.00 90.94 79 PHE A O 1
ATOM 646 N N . HIS A 1 80 ? -8.768 -8.683 -5.449 1.00 93.56 80 HIS A N 1
ATOM 647 C CA . HIS A 1 80 ? -10.225 -8.633 -5.643 1.00 93.56 80 HIS A CA 1
ATOM 648 C C . HIS A 1 80 ? -10.887 -9.914 -5.157 1.00 93.56 80 HIS A C 1
ATOM 650 O O . HIS A 1 80 ? -11.850 -9.842 -4.395 1.00 93.56 80 HIS A O 1
ATOM 656 N N . LYS A 1 81 ? -10.310 -11.075 -5.493 1.00 92.12 81 LYS A N 1
ATOM 657 C CA . LYS A 1 81 ? -10.845 -12.377 -5.075 1.00 92.12 81 LYS A CA 1
ATOM 658 C C . LYS A 1 81 ? -10.982 -12.504 -3.565 1.00 92.12 81 LYS A C 1
ATOM 660 O O . LYS A 1 81 ? -11.960 -13.079 -3.099 1.00 92.12 81 LYS A O 1
ATOM 665 N N . VAL A 1 82 ? -10.046 -11.963 -2.780 1.00 89.06 82 VAL A N 1
ATOM 666 C CA . VAL A 1 82 ? -10.214 -12.016 -1.324 1.00 89.06 82 VAL A CA 1
ATOM 667 C C . VAL A 1 82 ? -11.411 -11.197 -0.869 1.00 89.06 82 VAL A C 1
ATOM 669 O O . VAL A 1 82 ? -12.218 -11.730 -0.115 1.00 89.06 82 VAL A O 1
ATOM 672 N N . LEU A 1 83 ? -11.600 -9.965 -1.352 1.00 92.94 83 LEU A N 1
ATOM 673 C CA . LEU A 1 83 ? -12.808 -9.211 -1.006 1.00 92.94 83 LEU A CA 1
ATOM 674 C C . LEU A 1 83 ? -14.081 -9.967 -1.416 1.00 92.94 83 LEU A C 1
ATOM 676 O O . LEU A 1 83 ? -15.030 -10.047 -0.636 1.00 92.94 83 LEU A O 1
ATOM 680 N N . GLU A 1 84 ? -14.097 -10.527 -2.624 1.00 93.81 84 GLU A N 1
ATOM 681 C CA . GLU A 1 84 ? -15.224 -11.312 -3.130 1.00 93.81 84 GLU A CA 1
ATOM 682 C C . GLU A 1 84 ? -15.540 -12.504 -2.226 1.00 93.81 84 GLU A C 1
ATOM 684 O O . GLU A 1 84 ? -16.701 -12.697 -1.874 1.00 93.81 84 GLU A O 1
ATOM 689 N N . PHE A 1 85 ? -14.533 -13.267 -1.790 1.00 91.25 85 PHE A N 1
ATOM 690 C CA . PHE A 1 85 ? -14.737 -14.394 -0.879 1.00 91.25 85 PHE A CA 1
ATOM 691 C C . PHE A 1 85 ? -15.193 -13.957 0.513 1.00 91.25 85 PHE A C 1
ATOM 693 O O . PHE A 1 85 ? -16.070 -14.604 1.077 1.00 91.25 85 PHE A O 1
ATOM 700 N N . LEU A 1 86 ? -14.677 -12.845 1.049 1.00 88.81 86 LEU A N 1
ATOM 701 C CA . LEU A 1 86 ? -15.135 -12.303 2.335 1.00 88.81 86 LEU A CA 1
ATOM 702 C C . LEU A 1 86 ? -16.631 -11.965 2.319 1.00 88.81 86 LEU A C 1
ATOM 704 O O . LEU A 1 86 ? -17.326 -12.210 3.304 1.00 88.81 86 LEU A O 1
ATOM 708 N N . ILE A 1 87 ? -17.120 -11.412 1.207 1.00 93.62 87 ILE A N 1
ATOM 709 C CA . ILE A 1 87 ? -18.535 -11.070 1.031 1.00 93.62 87 ILE A CA 1
ATOM 710 C C . ILE A 1 87 ? -19.358 -12.333 0.762 1.00 93.62 87 ILE A C 1
ATOM 712 O O . ILE A 1 87 ? -20.367 -12.562 1.422 1.00 93.62 87 ILE A O 1
ATOM 716 N N . LYS A 1 88 ? -18.920 -13.172 -0.185 1.00 94.25 88 LYS A N 1
ATOM 717 C CA . LYS A 1 88 ? -19.627 -14.391 -0.599 1.00 94.25 88 LYS A CA 1
ATOM 718 C C . LYS A 1 88 ? -19.834 -15.367 0.559 1.00 94.25 88 LYS A C 1
ATOM 720 O O . LYS A 1 88 ? -20.900 -15.965 0.666 1.00 94.25 88 LYS A O 1
ATOM 725 N N . ASP A 1 89 ? -18.839 -15.500 1.430 1.00 91.12 89 ASP A N 1
ATOM 726 C CA . ASP A 1 89 ? -18.901 -16.380 2.597 1.00 91.12 89 ASP A CA 1
ATOM 727 C C . ASP A 1 89 ? -19.559 -15.689 3.816 1.00 91.12 89 ASP A C 1
ATOM 729 O O . ASP A 1 89 ? -19.538 -16.236 4.917 1.00 91.12 89 ASP A O 1
ATOM 733 N N . ASN A 1 90 ? -20.168 -14.507 3.629 1.00 91.56 90 ASN A N 1
ATOM 734 C CA . ASN A 1 90 ? -20.862 -13.711 4.651 1.00 91.56 90 ASN A CA 1
ATOM 735 C C . ASN A 1 90 ? -19.996 -13.348 5.871 1.00 91.56 90 ASN A C 1
ATOM 737 O O . ASN A 1 90 ? -20.504 -13.175 6.979 1.00 91.56 90 ASN A O 1
ATOM 741 N N . VAL A 1 91 ? -18.680 -13.217 5.684 1.00 88.50 91 VAL A N 1
ATOM 742 C CA . VAL A 1 91 ? -17.765 -12.788 6.753 1.00 88.50 91 VAL A CA 1
ATOM 743 C C . VAL A 1 91 ? -17.829 -11.284 6.968 1.00 88.50 91 VAL A C 1
ATOM 745 O O . VAL A 1 91 ? -17.665 -10.825 8.100 1.00 88.50 91 VAL A O 1
ATOM 748 N N . ILE A 1 92 ? -18.092 -10.525 5.903 1.00 90.56 92 ILE A N 1
ATOM 749 C CA . ILE A 1 92 ? -18.319 -9.080 5.968 1.00 90.56 92 ILE A CA 1
ATOM 750 C C . ILE A 1 92 ? -19.507 -8.662 5.095 1.00 90.56 92 ILE A C 1
ATOM 752 O O . ILE A 1 92 ? -19.806 -9.312 4.095 1.00 90.56 92 ILE A O 1
ATOM 756 N N . SER A 1 93 ? -20.119 -7.519 5.414 1.00 93.50 93 SER A N 1
ATOM 757 C CA . SER A 1 93 ? -20.980 -6.776 4.474 1.00 93.50 93 SER A CA 1
ATOM 758 C C . SER A 1 93 ? -20.185 -5.644 3.830 1.00 93.50 93 SER A C 1
ATOM 760 O O . SER A 1 93 ? -19.483 -4.895 4.517 1.00 93.50 93 SER A O 1
ATOM 762 N N . ARG A 1 94 ? -20.311 -5.502 2.504 1.00 92.44 94 ARG A N 1
ATOM 763 C CA . ARG A 1 94 ? -19.603 -4.468 1.739 1.00 92.44 94 ARG A CA 1
ATOM 764 C C . ARG A 1 94 ? -19.958 -3.070 2.241 1.00 92.44 94 ARG A C 1
ATOM 766 O O . ARG A 1 94 ? -19.073 -2.267 2.498 1.00 92.44 94 ARG A O 1
ATOM 773 N N . GLU A 1 95 ? -21.240 -2.819 2.446 1.00 91.12 95 GLU A N 1
ATOM 774 C CA . GLU A 1 95 ? -21.809 -1.519 2.802 1.00 91.12 95 GLU A CA 1
ATOM 775 C C . GLU A 1 95 ? -21.430 -1.091 4.223 1.00 91.12 95 GLU A C 1
ATOM 777 O O . GLU A 1 95 ? -21.336 0.098 4.514 1.00 91.12 95 GLU A O 1
ATOM 782 N N . LYS A 1 96 ? -21.225 -2.067 5.117 1.00 91.44 96 LYS A N 1
ATOM 783 C CA . LYS A 1 96 ? -21.004 -1.822 6.547 1.00 91.44 96 LYS A CA 1
ATOM 784 C C . LYS A 1 96 ? -19.540 -1.824 6.961 1.00 91.44 96 LYS A C 1
ATOM 786 O O . LYS A 1 96 ? -19.233 -1.304 8.030 1.00 91.44 96 LYS A O 1
ATOM 791 N N . GLN A 1 97 ? -18.657 -2.452 6.185 1.00 93.06 97 GLN A N 1
ATOM 792 C CA . GLN A 1 97 ? -17.278 -2.713 6.616 1.00 93.06 97 GLN A CA 1
ATOM 793 C C . GLN A 1 97 ? -16.213 -2.286 5.611 1.00 93.06 97 GLN A C 1
ATOM 795 O O . GLN A 1 97 ? -15.061 -2.146 6.017 1.00 93.06 97 GLN A O 1
ATOM 800 N N . VAL A 1 98 ? -16.548 -2.072 4.334 1.00 94.38 98 VAL A N 1
ATOM 801 C CA . VAL A 1 98 ? -15.539 -1.731 3.325 1.00 94.38 98 VAL A CA 1
ATOM 802 C C . VAL A 1 98 ? -15.311 -0.225 3.273 1.00 94.38 98 VAL A C 1
ATOM 804 O O . VAL A 1 98 ? -16.251 0.558 3.169 1.00 94.38 98 VAL A O 1
ATOM 807 N N . ILE A 1 99 ? -14.042 0.174 3.312 1.00 94.44 99 ILE A N 1
ATOM 808 C CA . ILE A 1 99 ? -13.597 1.560 3.162 1.00 94.44 99 ILE A CA 1
ATOM 809 C C . ILE A 1 99 ? -12.516 1.661 2.087 1.00 94.44 99 ILE A C 1
ATOM 811 O O . ILE A 1 99 ? -11.736 0.732 1.868 1.00 94.44 99 ILE A O 1
ATOM 815 N N . HIS A 1 100 ? -12.474 2.800 1.403 1.00 95.06 100 HIS A N 1
ATOM 816 C CA . HIS A 1 100 ? -11.584 3.022 0.273 1.00 95.06 100 HIS A CA 1
ATOM 817 C C . HIS A 1 100 ? -10.386 3.892 0.668 1.00 95.06 100 HIS A C 1
ATOM 819 O O . HIS A 1 100 ? -10.579 4.978 1.222 1.00 95.06 100 HIS A O 1
ATOM 825 N N . PRO A 1 101 ? -9.150 3.454 0.378 1.00 95.81 101 PRO A N 1
ATOM 826 C CA . PRO A 1 101 ? -7.970 4.271 0.586 1.00 95.81 101 PRO A CA 1
ATOM 827 C C . PRO A 1 101 ? -7.813 5.324 -0.507 1.00 95.81 101 PRO A C 1
ATOM 829 O O . PRO A 1 101 ? -8.337 5.206 -1.616 1.00 95.81 101 PRO A O 1
ATOM 832 N N . LYS A 1 102 ? -7.002 6.334 -0.199 1.00 96.75 102 LYS A N 1
ATOM 833 C CA . LYS A 1 102 ? -6.409 7.219 -1.203 1.00 96.75 102 LYS A CA 1
ATOM 834 C C . LYS A 1 102 ? -5.042 6.672 -1.604 1.00 96.75 102 LYS A C 1
ATOM 836 O O . LYS A 1 102 ? -4.437 5.906 -0.861 1.00 96.75 102 LYS A O 1
ATOM 841 N N . GLN A 1 103 ? -4.540 7.084 -2.762 1.00 98.25 103 GLN A N 1
ATOM 842 C CA . GLN A 1 103 ? -3.147 6.830 -3.118 1.00 98.25 103 GLN A CA 1
ATOM 843 C C . GLN A 1 103 ? -2.206 7.477 -2.099 1.00 98.25 103 GLN A C 1
ATOM 845 O O . GLN A 1 103 ? -2.424 8.621 -1.695 1.00 98.25 103 GLN A O 1
ATOM 850 N N . VAL A 1 104 ? -1.125 6.781 -1.744 1.00 97.94 104 VAL A N 1
ATOM 851 C CA . VAL A 1 1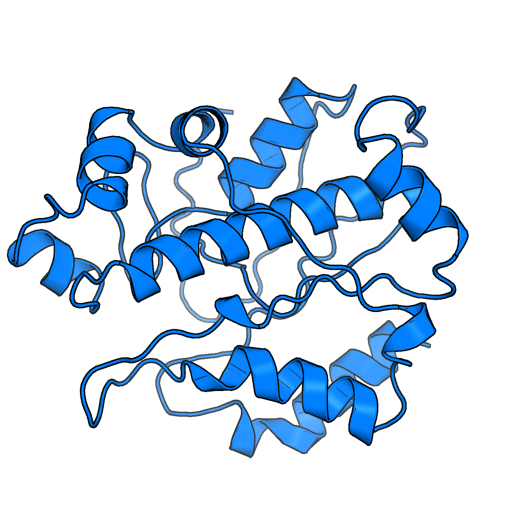04 ? -0.048 7.372 -0.948 1.00 97.94 104 VAL A CA 1
ATOM 852 C C . VAL A 1 104 ? 0.538 8.589 -1.678 1.00 97.94 104 VAL A C 1
ATOM 854 O O . VAL A 1 104 ? 0.677 8.613 -2.914 1.00 97.94 104 VAL A O 1
ATOM 857 N N . SER A 1 105 ? 0.853 9.633 -0.913 1.00 97.94 105 SER A N 1
ATOM 858 C CA . SER A 1 105 ? 1.544 10.810 -1.435 1.00 97.94 105 SER A CA 1
ATOM 859 C C . SER A 1 105 ? 3.029 10.506 -1.637 1.00 97.94 105 SER A C 1
ATOM 861 O O . SER A 1 105 ? 3.599 9.674 -0.933 1.00 97.94 105 SER A O 1
ATOM 863 N N . ARG A 1 106 ? 3.676 11.223 -2.566 1.00 97.75 106 ARG A N 1
ATOM 864 C CA . ARG A 1 106 ? 5.140 11.186 -2.723 1.00 97.75 106 ARG A CA 1
ATOM 865 C C . ARG A 1 106 ? 5.833 11.456 -1.388 1.00 97.75 106 ARG A C 1
ATOM 867 O O . ARG A 1 106 ? 6.649 10.657 -0.960 1.00 97.75 106 ARG A O 1
ATOM 874 N N . LYS A 1 107 ? 5.444 12.545 -0.708 1.00 97.75 107 LYS A N 1
ATOM 875 C CA . LYS A 1 107 ? 6.019 12.961 0.581 1.00 97.75 107 LYS A CA 1
ATOM 876 C C . LYS A 1 107 ? 6.020 11.820 1.599 1.00 97.75 107 LYS A C 1
ATOM 878 O O . LYS A 1 107 ? 7.014 11.635 2.286 1.00 97.75 107 LYS A O 1
ATOM 883 N N . LEU A 1 108 ? 4.919 11.071 1.682 1.00 97.25 108 LEU A N 1
ATOM 884 C CA . LEU A 1 108 ? 4.804 9.964 2.621 1.00 97.25 108 LEU A CA 1
ATOM 885 C C . LEU A 1 108 ? 5.599 8.729 2.167 1.00 97.25 108 LEU A C 1
ATOM 887 O O . LEU A 1 108 ? 6.266 8.109 2.986 1.00 97.25 108 LEU A O 1
ATOM 891 N N . ALA A 1 109 ? 5.607 8.402 0.872 1.00 97.88 109 ALA A N 1
ATOM 892 C CA . ALA A 1 109 ? 6.452 7.325 0.349 1.00 97.88 109 ALA A CA 1
ATOM 893 C C . ALA A 1 109 ? 7.950 7.587 0.613 1.00 97.88 109 ALA A C 1
ATOM 895 O O . ALA A 1 109 ? 8.659 6.682 1.049 1.00 97.88 109 ALA A O 1
ATOM 896 N N . CYS A 1 110 ? 8.405 8.836 0.459 1.00 97.75 110 CYS A N 1
ATOM 897 C CA . CYS A 1 110 ? 9.785 9.254 0.740 1.00 97.75 110 CYS A CA 1
ATOM 898 C C . CYS A 1 110 ? 10.174 9.189 2.227 1.00 97.75 110 CYS A C 1
ATOM 900 O O . CYS A 1 110 ? 11.325 9.434 2.570 1.00 97.75 110 CYS A O 1
ATOM 902 N N . ARG A 1 111 ? 9.240 8.893 3.140 1.00 95.31 111 ARG A N 1
ATOM 903 C CA . ARG A 1 111 ? 9.604 8.650 4.541 1.00 95.31 111 ARG A CA 1
ATOM 904 C C . ARG A 1 111 ? 10.333 7.320 4.704 1.00 95.31 111 ARG A C 1
ATOM 906 O O . ARG A 1 111 ? 11.248 7.245 5.510 1.00 95.31 111 ARG A O 1
ATOM 913 N N . ALA A 1 112 ? 9.956 6.306 3.922 1.00 95.00 112 ALA A N 1
ATOM 914 C CA . ALA A 1 112 ? 10.576 4.978 3.953 1.00 95.00 112 ALA A CA 1
ATOM 915 C C . ALA A 1 112 ? 11.559 4.730 2.796 1.00 95.00 112 ALA A C 1
ATOM 917 O O . ALA A 1 112 ? 12.308 3.755 2.821 1.00 95.00 112 ALA A O 1
ATOM 918 N N . HIS A 1 113 ? 11.544 5.590 1.776 1.00 97.06 113 HIS A N 1
ATOM 919 C CA . HIS A 1 113 ? 12.322 5.433 0.552 1.00 97.06 113 HIS A CA 1
ATOM 920 C C . HIS A 1 113 ? 13.087 6.702 0.194 1.00 97.06 113 HIS A C 1
ATOM 922 O O . HIS A 1 113 ? 12.685 7.801 0.565 1.00 97.06 113 HIS A O 1
ATOM 928 N N . THR A 1 114 ? 14.164 6.566 -0.574 1.00 98.00 114 THR A N 1
ATOM 929 C CA . THR A 1 114 ? 14.894 7.722 -1.091 1.00 98.00 114 THR A CA 1
ATOM 930 C C . THR A 1 114 ? 14.017 8.512 -2.060 1.00 98.00 114 THR A C 1
ATOM 932 O O . THR A 1 114 ? 13.207 7.954 -2.806 1.00 98.00 114 THR A O 1
ATOM 935 N N . GLU A 1 115 ? 14.184 9.835 -2.064 1.00 98.31 115 GLU A N 1
ATOM 936 C CA . GLU A 1 115 ? 13.445 10.707 -2.980 1.00 98.31 115 GLU A CA 1
ATOM 937 C C . GLU A 1 115 ? 13.692 10.344 -4.444 1.00 98.31 115 GLU A C 1
ATOM 939 O O . GLU A 1 115 ? 12.748 10.286 -5.230 1.00 98.31 115 GLU A O 1
ATOM 944 N N . GLU A 1 116 ? 14.946 10.026 -4.778 1.00 98.25 116 GLU A N 1
ATOM 945 C CA . GLU A 1 116 ? 15.345 9.592 -6.114 1.00 98.25 116 GLU A CA 1
ATOM 946 C C . GLU A 1 116 ? 14.567 8.349 -6.559 1.00 98.25 116 GLU A C 1
ATOM 948 O O . GLU A 1 116 ? 13.996 8.339 -7.651 1.00 98.25 116 GLU A O 1
ATOM 953 N N . TYR A 1 117 ? 14.492 7.321 -5.708 1.00 98.25 117 TYR A N 1
ATOM 954 C CA . TYR A 1 117 ? 13.785 6.088 -6.037 1.00 98.25 117 TYR A CA 1
ATOM 955 C C . TYR A 1 117 ? 12.284 6.329 -6.229 1.00 98.25 117 TYR A C 1
ATOM 957 O O . TYR A 1 117 ? 11.705 5.891 -7.229 1.00 98.25 117 TYR A O 1
ATOM 965 N N . VAL A 1 118 ? 11.653 7.071 -5.310 1.00 98.56 118 VAL A N 1
ATOM 966 C CA . VAL A 1 118 ? 10.218 7.387 -5.393 1.00 98.56 118 VAL A CA 1
ATOM 967 C C . VAL A 1 118 ? 9.910 8.191 -6.651 1.00 98.56 118 VAL A C 1
ATOM 969 O O . VAL A 1 118 ? 8.960 7.858 -7.358 1.00 98.56 118 VAL A O 1
ATOM 972 N N . ASP A 1 119 ? 10.709 9.210 -6.970 1.00 98.19 119 ASP A N 1
ATOM 973 C CA . ASP A 1 119 ? 10.522 10.015 -8.178 1.00 98.19 119 ASP A CA 1
ATOM 974 C C . ASP A 1 119 ? 10.679 9.190 -9.437 1.00 98.19 119 ASP A C 1
ATOM 976 O O . ASP A 1 119 ? 9.834 9.253 -10.335 1.00 98.19 119 ASP A O 1
ATOM 980 N N . LYS A 1 120 ? 11.742 8.391 -9.504 1.00 98.00 120 LYS A N 1
ATOM 981 C CA . LYS A 1 120 ? 12.020 7.536 -10.649 1.00 98.00 120 LYS A CA 1
ATOM 982 C C . LYS A 1 120 ? 10.873 6.562 -10.893 1.00 98.00 120 LYS A C 1
ATOM 984 O O . LYS A 1 120 ? 10.380 6.472 -12.018 1.00 98.00 120 LYS A O 1
ATOM 989 N N . PHE A 1 121 ? 10.396 5.895 -9.843 1.00 98.38 121 PHE A N 1
ATOM 990 C CA . PHE A 1 121 ? 9.284 4.957 -9.943 1.00 98.38 121 PHE A CA 1
ATOM 991 C C . PHE A 1 121 ? 7.946 5.648 -10.240 1.00 98.38 121 PHE A C 1
ATOM 993 O O . PHE A 1 121 ? 7.223 5.216 -11.135 1.00 98.38 121 PHE A O 1
ATOM 1000 N N . PHE A 1 122 ? 7.596 6.738 -9.554 1.00 98.25 122 PHE A N 1
ATOM 1001 C CA . PHE A 1 122 ? 6.301 7.404 -9.762 1.00 98.25 122 PHE A CA 1
ATOM 1002 C C . PHE A 1 122 ? 6.211 8.103 -11.123 1.00 98.25 122 PHE A C 1
ATOM 1004 O O . PHE A 1 122 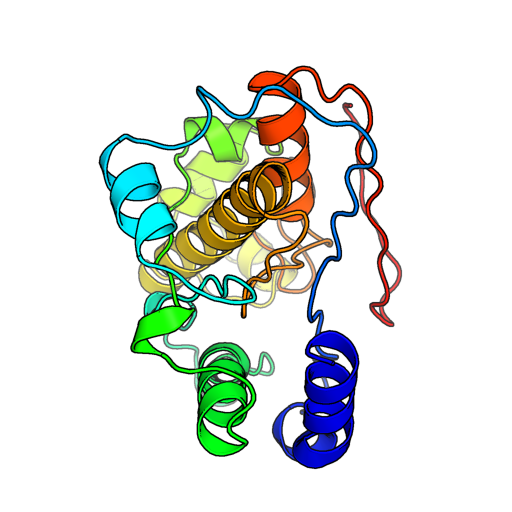? 5.112 8.216 -11.665 1.00 98.25 122 PHE A O 1
ATOM 1011 N N . SER A 1 123 ? 7.340 8.540 -11.689 1.00 97.25 123 SER A N 1
ATOM 1012 C CA . SER A 1 123 ? 7.398 9.209 -12.997 1.00 97.25 123 SER A CA 1
ATOM 1013 C C . SER A 1 123 ? 7.668 8.278 -14.185 1.00 97.25 123 SER A C 1
ATOM 1015 O O . SER A 1 123 ? 7.727 8.753 -15.316 1.00 97.25 123 SER A O 1
ATOM 1017 N N . GLY A 1 124 ? 7.825 6.969 -13.960 1.00 96.75 124 GLY A N 1
ATOM 1018 C CA . GLY A 1 124 ? 8.055 5.996 -15.036 1.00 96.75 124 GLY A CA 1
ATOM 1019 C C . GLY A 1 124 ? 9.445 6.032 -15.652 1.00 96.75 124 GLY A C 1
ATOM 1020 O O . GLY A 1 124 ? 9.626 5.648 -16.803 1.00 96.75 124 GLY A O 1
ATOM 1021 N N . LYS A 1 125 ? 10.439 6.466 -14.876 1.00 97.81 125 LYS A N 1
ATOM 1022 C CA . LYS A 1 125 ? 11.856 6.490 -15.263 1.00 97.81 125 LYS A CA 1
ATOM 1023 C C . LYS A 1 125 ? 12.630 5.261 -14.767 1.00 97.81 125 LYS A C 1
ATOM 1025 O O . LYS A 1 125 ? 13.859 5.257 -14.800 1.00 97.81 125 LYS A O 1
ATOM 1030 N N . THR A 1 126 ? 11.934 4.234 -14.275 1.00 96.19 126 THR A N 1
ATOM 1031 C CA . THR A 1 126 ? 12.528 2.964 -13.828 1.00 96.19 126 THR A CA 1
ATOM 1032 C C . THR A 1 126 ? 13.188 2.239 -15.002 1.00 96.19 126 THR A C 1
ATOM 1034 O O . THR A 1 126 ? 12.550 2.017 -16.033 1.00 96.19 126 THR A O 1
ATOM 1037 N N . THR A 1 127 ? 14.454 1.847 -14.860 1.00 97.31 127 THR A N 1
ATOM 1038 C CA . THR A 1 127 ? 15.210 1.195 -15.940 1.00 97.31 127 THR A CA 1
ATOM 1039 C C . THR A 1 127 ? 14.754 -0.247 -16.156 1.00 97.31 127 THR A C 1
ATOM 1041 O O . THR A 1 127 ? 14.033 -0.830 -15.343 1.00 97.31 127 THR A O 1
ATOM 1044 N N . VAL A 1 128 ? 15.180 -0.851 -17.266 1.00 97.06 128 VAL A N 1
ATOM 1045 C CA . VAL A 1 128 ? 14.871 -2.255 -17.577 1.00 97.06 128 VAL A CA 1
ATOM 1046 C C . VAL A 1 128 ? 15.481 -3.197 -16.534 1.00 97.06 128 VAL A C 1
ATOM 1048 O O . VAL A 1 128 ? 14.868 -4.195 -16.163 1.00 97.06 128 VAL A O 1
ATOM 1051 N N . GLU A 1 129 ? 16.669 -2.880 -16.028 1.00 96.50 129 GLU A N 1
ATOM 1052 C CA . GLU A 1 129 ? 17.371 -3.650 -15.001 1.00 96.50 129 GLU A CA 1
ATOM 1053 C C . GLU A 1 129 ? 16.587 -3.646 -13.684 1.00 96.50 129 GLU A C 1
ATOM 1055 O O . GLU A 1 129 ? 16.349 -4.703 -13.104 1.00 96.50 129 GLU A O 1
ATOM 1060 N N . GLU A 1 130 ? 16.101 -2.482 -13.253 1.00 96.44 130 GLU A N 1
ATOM 1061 C CA . GLU A 1 130 ? 15.266 -2.343 -12.054 1.00 96.44 130 GLU A CA 1
ATOM 1062 C C . GLU A 1 130 ? 13.921 -3.075 -12.204 1.00 96.44 130 GLU A C 1
ATOM 1064 O O . GLU A 1 130 ? 13.457 -3.761 -11.28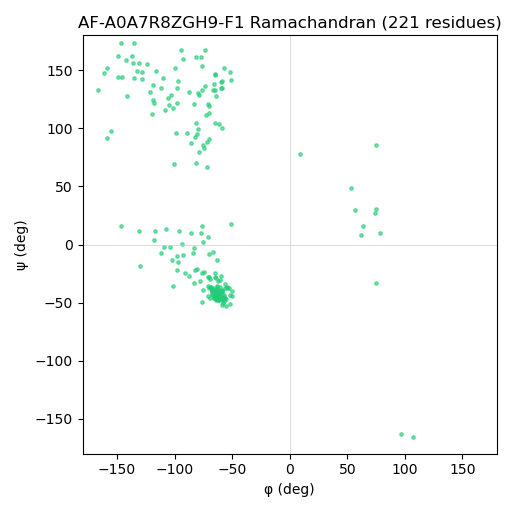8 1.00 96.44 130 GLU A O 1
ATOM 1069 N N . GLN A 1 131 ? 13.310 -3.001 -13.390 1.00 96.94 131 GLN A N 1
ATOM 1070 C CA . GLN A 1 131 ? 12.098 -3.756 -13.723 1.00 96.94 131 GLN A CA 1
ATOM 1071 C C . GLN A 1 131 ? 12.335 -5.275 -13.652 1.00 96.94 131 GLN A C 1
ATOM 1073 O O . GLN A 1 131 ? 11.512 -6.011 -13.106 1.00 96.94 131 GLN A O 1
ATOM 1078 N N . ARG A 1 132 ? 13.496 -5.765 -14.114 1.00 95.44 132 ARG A N 1
ATOM 1079 C CA . ARG A 1 132 ? 13.879 -7.185 -13.993 1.00 95.44 132 ARG A CA 1
ATOM 1080 C C . ARG A 1 132 ? 14.055 -7.625 -12.540 1.00 95.44 132 ARG A C 1
ATOM 1082 O O . ARG A 1 132 ? 13.602 -8.714 -12.200 1.00 95.44 132 ARG A O 1
ATOM 1089 N N . VAL A 1 133 ? 14.668 -6.796 -11.691 1.00 94.44 133 VAL A N 1
ATOM 1090 C CA . VAL A 1 133 ? 14.867 -7.089 -10.255 1.00 94.44 133 VAL A CA 1
ATOM 1091 C C . VAL A 1 133 ? 13.532 -7.242 -9.526 1.00 94.44 133 VAL A C 1
ATOM 1093 O O . VAL A 1 133 ? 13.354 -8.139 -8.704 1.00 94.44 133 VAL A O 1
ATOM 1096 N N . THR A 1 134 ? 12.574 -6.374 -9.838 1.00 94.81 134 THR A N 1
ATOM 1097 C CA . THR A 1 134 ? 11.249 -6.391 -9.201 1.00 94.81 134 THR A CA 1
ATOM 1098 C C . THR A 1 134 ? 10.327 -7.447 -9.799 1.00 94.81 134 THR A C 1
ATOM 1100 O O . THR A 1 134 ? 9.373 -7.870 -9.149 1.00 94.81 134 THR A O 1
ATOM 1103 N N . GLY A 1 135 ? 10.621 -7.882 -11.025 1.00 95.19 135 GLY A N 1
ATOM 1104 C CA . GLY A 1 135 ? 9.791 -8.788 -11.799 1.00 95.19 135 GLY A CA 1
ATOM 1105 C C . GLY A 1 135 ? 8.588 -8.108 -12.445 1.00 95.19 135 GLY A C 1
ATOM 1106 O O . GLY A 1 135 ? 7.744 -8.825 -12.963 1.00 95.19 135 GLY A O 1
ATOM 1107 N N . PHE A 1 136 ? 8.501 -6.773 -12.435 1.00 96.88 136 PHE A N 1
ATOM 1108 C CA . PHE A 1 136 ? 7.403 -6.025 -13.041 1.00 96.88 136 PHE A CA 1
ATOM 1109 C C . PHE A 1 136 ? 7.880 -5.100 -14.156 1.00 96.88 136 PHE A C 1
ATOM 1111 O O . PHE A 1 136 ? 8.836 -4.347 -13.992 1.00 96.88 136 PHE A O 1
ATOM 1118 N N . THR A 1 137 ? 7.131 -5.079 -15.258 1.00 96.12 137 THR A N 1
ATOM 1119 C CA . THR A 1 137 ? 7.240 -4.016 -16.260 1.00 96.12 137 THR A CA 1
ATOM 1120 C C . THR A 1 137 ? 6.498 -2.781 -15.773 1.00 96.12 137 THR A C 1
ATOM 1122 O O . THR A 1 137 ? 5.331 -2.870 -15.384 1.00 96.12 137 THR A O 1
ATOM 1125 N N . TRP A 1 138 ? 7.159 -1.627 -15.799 1.00 97.62 138 TRP A N 1
ATOM 1126 C CA . TRP A 1 138 ? 6.543 -0.388 -15.349 1.00 97.62 138 TRP A CA 1
ATOM 1127 C C . TRP A 1 138 ? 5.393 0.022 -16.272 1.00 97.62 138 TRP A C 1
ATOM 1129 O O . TRP A 1 138 ? 5.536 0.055 -17.493 1.00 97.62 138 TRP A O 1
ATOM 1139 N N . THR A 1 139 ? 4.260 0.385 -15.673 1.00 97.75 139 THR A N 1
ATOM 1140 C CA . THR A 1 139 ? 3.136 1.040 -16.347 1.00 97.75 139 THR A CA 1
ATOM 1141 C C . THR A 1 139 ? 2.51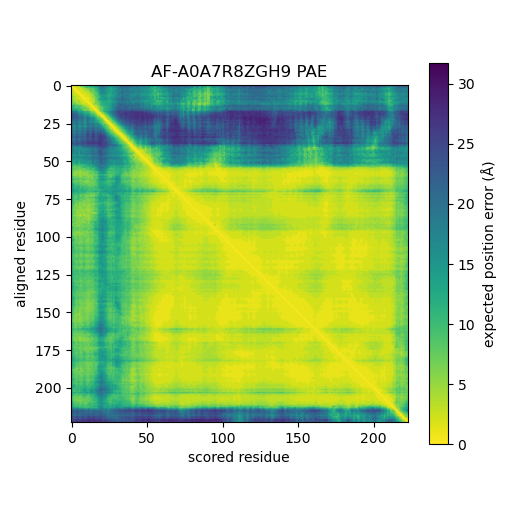7 2.081 -15.407 1.00 97.75 139 THR A C 1
ATOM 1143 O O . THR A 1 139 ? 2.634 1.945 -14.181 1.00 97.75 139 THR A O 1
ATOM 1146 N N . PRO A 1 140 ? 1.776 3.080 -15.923 1.00 97.94 140 PRO A N 1
ATOM 1147 C CA . PRO A 1 140 ? 1.011 3.992 -15.071 1.00 97.94 140 PRO A CA 1
ATOM 1148 C C . PRO A 1 140 ? 0.021 3.253 -14.156 1.00 97.94 140 PRO A C 1
ATOM 1150 O O . PRO A 1 140 ? -0.185 3.644 -13.006 1.00 9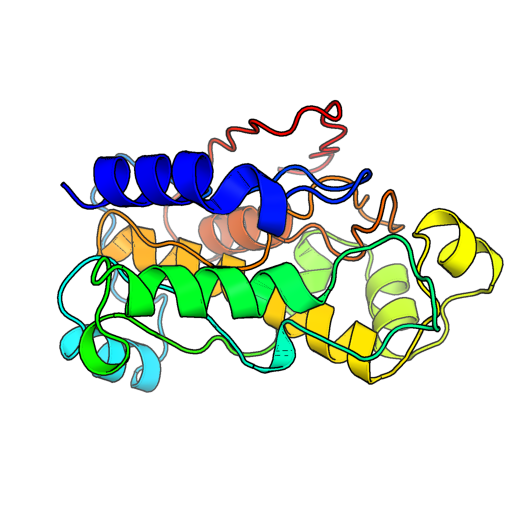7.94 140 PRO A O 1
ATOM 1153 N N . GLY A 1 141 ? -0.553 2.146 -14.644 1.00 98.06 141 GLY A N 1
ATOM 1154 C CA . GLY A 1 141 ? -1.434 1.272 -13.870 1.00 98.06 141 GLY A CA 1
ATOM 1155 C C . GLY A 1 141 ? -0.720 0.615 -12.690 1.00 98.06 141 GLY A C 1
ATOM 1156 O O . GLY A 1 141 ? -1.250 0.625 -11.580 1.00 98.06 141 GLY A O 1
ATOM 1157 N N . LEU A 1 142 ? 0.503 0.114 -12.892 1.00 98.12 142 LEU A N 1
ATOM 1158 C CA . LEU A 1 142 ? 1.320 -0.458 -11.821 1.00 98.12 142 LEU A CA 1
ATOM 1159 C C . LEU A 1 142 ? 1.676 0.590 -10.759 1.00 98.12 142 LEU A C 1
ATOM 1161 O O . LEU A 1 142 ? 1.495 0.337 -9.568 1.00 98.12 142 LEU A O 1
ATOM 1165 N N . ALA A 1 143 ? 2.131 1.776 -11.177 1.00 98.25 143 ALA A N 1
ATOM 1166 C CA . ALA A 1 143 ? 2.451 2.868 -10.256 1.00 98.25 143 ALA A CA 1
ATOM 1167 C C . ALA A 1 143 ? 1.219 3.296 -9.441 1.00 98.25 143 ALA A C 1
ATOM 1169 O O . ALA A 1 143 ? 1.283 3.406 -8.215 1.00 98.25 143 ALA A O 1
ATOM 1170 N N . SER A 1 144 ? 0.069 3.467 -10.102 1.00 98.31 144 SER A N 1
ATOM 1171 C CA . SER A 1 144 ? -1.214 3.752 -9.449 1.00 98.31 144 SER A CA 1
ATOM 1172 C C . SER A 1 144 ? -1.582 2.678 -8.421 1.00 98.31 144 SER A C 1
ATOM 1174 O O . SER A 1 144 ? -1.931 2.996 -7.280 1.00 98.31 144 SER A O 1
ATOM 1176 N N . ARG A 1 145 ? -1.439 1.403 -8.796 1.00 98.00 145 ARG A N 1
ATOM 1177 C CA . ARG A 1 145 ? -1.764 0.250 -7.957 1.00 98.00 145 ARG A CA 1
ATOM 1178 C C . ARG A 1 145 ? -0.902 0.169 -6.705 1.00 98.00 145 ARG A C 1
ATOM 1180 O O . ARG A 1 145 ? -1.441 -0.008 -5.616 1.00 98.00 145 ARG A O 1
ATOM 1187 N N . VAL A 1 146 ? 0.414 0.339 -6.837 1.00 98.19 146 VAL A N 1
ATOM 1188 C CA . VAL A 1 146 ? 1.340 0.366 -5.691 1.00 98.19 146 VAL A CA 1
ATOM 1189 C C . VAL A 1 146 ? 0.980 1.507 -4.746 1.00 98.19 146 VAL A C 1
ATOM 1191 O O . VAL A 1 146 ? 0.914 1.311 -3.538 1.00 98.19 146 VAL A O 1
ATOM 1194 N N . ARG A 1 147 ? 0.642 2.685 -5.279 1.00 98.62 147 ARG A N 1
ATOM 1195 C CA . ARG A 1 147 ? 0.248 3.821 -4.441 1.00 98.62 147 ARG A CA 1
ATOM 1196 C C . ARG A 1 147 ? -1.058 3.582 -3.689 1.00 98.62 147 ARG A C 1
ATOM 1198 O O . ARG A 1 147 ? -1.165 4.002 -2.536 1.00 98.62 147 ARG A O 1
ATOM 1205 N N . TYR A 1 148 ? -2.044 2.941 -4.317 1.00 98.50 148 TYR A N 1
ATOM 1206 C CA . TYR A 1 148 ? -3.274 2.542 -3.632 1.00 98.50 148 TYR A CA 1
ATOM 1207 C C . TYR A 1 148 ? -3.011 1.488 -2.566 1.00 98.50 148 TYR A C 1
ATOM 1209 O O . TYR A 1 148 ? -3.541 1.625 -1.470 1.00 98.50 148 TYR A O 1
ATOM 1217 N N . GLU A 1 149 ? -2.201 0.472 -2.863 1.00 97.06 149 GLU A N 1
ATOM 1218 C CA . GLU A 1 149 ? -1.817 -0.550 -1.889 1.00 97.06 149 GLU A CA 1
ATOM 1219 C C . GLU A 1 149 ? -1.188 0.080 -0.644 1.00 97.06 149 GLU A C 1
ATOM 1221 O O . GLU A 1 149 ? -1.676 -0.136 0.464 1.00 97.06 149 GLU A O 1
ATOM 1226 N N . THR A 1 150 ? -0.171 0.926 -0.826 1.00 98.00 150 THR A N 1
ATOM 1227 C CA . THR A 1 150 ? 0.501 1.594 0.292 1.00 98.00 150 THR A CA 1
ATOM 1228 C C . THR A 1 150 ? -0.457 2.482 1.084 1.00 98.00 150 THR A C 1
ATOM 1230 O O . THR A 1 150 ? -0.471 2.445 2.313 1.00 98.00 150 THR A O 1
ATOM 1233 N N . GLY A 1 151 ? -1.307 3.254 0.399 1.00 97.62 151 GLY A N 1
ATOM 1234 C CA . GLY A 1 151 ? -2.336 4.055 1.063 1.00 97.62 151 GLY A CA 1
ATOM 1235 C C . GLY A 1 151 ? -3.387 3.208 1.790 1.00 97.62 151 GLY A C 1
ATOM 1236 O O . GLY A 1 151 ? -3.928 3.634 2.808 1.00 97.62 151 GLY A O 1
ATOM 1237 N N . GLY A 1 152 ? -3.636 1.991 1.305 1.00 96.25 152 GLY A N 1
ATOM 1238 C CA . GLY A 1 152 ? -4.444 0.961 1.947 1.00 96.25 152 GLY A CA 1
ATOM 1239 C C . GLY A 1 152 ? -3.916 0.564 3.316 1.00 96.25 152 GLY A C 1
ATOM 1240 O O . GLY A 1 152 ? -4.653 0.606 4.302 1.00 96.25 152 GLY A O 1
ATOM 1241 N N . THR A 1 153 ? -2.630 0.234 3.377 1.00 95.88 153 THR A N 1
ATOM 1242 C CA . THR A 1 153 ? -1.939 -0.156 4.611 1.00 95.88 153 THR A CA 1
ATOM 1243 C C . THR A 1 153 ? -1.859 0.999 5.607 1.00 95.88 153 THR A C 1
ATOM 1245 O O . THR A 1 153 ? -2.145 0.800 6.787 1.00 95.88 153 THR A O 1
ATOM 1248 N N . VAL A 1 154 ? -1.587 2.224 5.137 1.00 95.25 154 VAL A N 1
ATOM 1249 C CA . VAL A 1 154 ? -1.631 3.438 5.975 1.00 95.25 154 VAL A CA 1
ATOM 1250 C C . VAL A 1 154 ? -3.033 3.668 6.545 1.00 95.25 154 VAL A C 1
ATOM 1252 O O . VAL A 1 154 ? -3.189 3.878 7.744 1.00 95.25 154 VAL A O 1
ATOM 1255 N N . LEU A 1 155 ? -4.083 3.591 5.723 1.00 94.44 155 LEU A N 1
ATOM 1256 C CA . LEU A 1 155 ? -5.447 3.778 6.215 1.00 94.44 155 LEU A CA 1
ATOM 1257 C C . LEU A 1 155 ? -5.837 2.678 7.215 1.00 94.44 155 LEU A C 1
ATOM 1259 O O . LEU A 1 155 ? -6.452 2.970 8.238 1.00 94.44 155 LEU A O 1
ATOM 1263 N N . ALA A 1 156 ? -5.466 1.422 6.956 1.00 92.75 156 ALA A N 1
ATOM 1264 C CA . ALA A 1 156 ? -5.724 0.321 7.880 1.00 92.75 156 ALA A CA 1
ATOM 1265 C C . ALA A 1 156 ? -5.026 0.542 9.232 1.00 92.75 156 ALA A C 1
ATOM 1267 O O . ALA A 1 156 ? -5.648 0.335 10.274 1.00 92.75 156 ALA A O 1
ATOM 1268 N N . SER A 1 157 ? -3.780 1.026 9.234 1.00 90.62 157 SER A N 1
ATOM 1269 C CA . SER A 1 157 ? -3.037 1.301 10.469 1.00 90.62 157 SER A CA 1
ATOM 1270 C C . SER A 1 157 ? -3.652 2.453 11.279 1.00 90.62 157 SER A C 1
ATOM 1272 O O . SER A 1 157 ? -3.755 2.375 12.501 1.00 90.62 157 SER A O 1
ATOM 1274 N N . GLN A 1 158 ? -4.164 3.491 10.615 1.00 88.62 158 GLN A N 1
ATOM 1275 C CA . GLN A 1 158 ? -4.900 4.574 11.278 1.00 88.62 158 GLN A CA 1
ATOM 1276 C C . GLN A 1 158 ? -6.238 4.089 11.855 1.00 88.62 158 GLN A C 1
ATOM 1278 O O . GLN A 1 158 ? -6.613 4.427 12.980 1.00 88.62 158 GLN A O 1
ATOM 1283 N N . LEU A 1 159 ? -6.967 3.262 11.100 1.00 85.88 159 LEU A N 1
ATOM 1284 C CA . LEU A 1 159 ? -8.236 2.689 11.543 1.00 85.88 159 LEU A CA 1
ATOM 1285 C C . LEU A 1 159 ? -8.054 1.788 12.765 1.00 85.88 159 LEU A C 1
ATOM 1287 O O . LEU A 1 159 ? -8.885 1.839 13.673 1.00 85.88 159 LEU A O 1
ATOM 1291 N N . SER A 1 160 ? -6.971 1.006 12.831 1.00 84.75 160 SER A N 1
ATOM 1292 C CA . SER A 1 160 ? -6.721 0.105 13.959 1.00 84.75 160 SER A CA 1
ATOM 1293 C C . SER A 1 160 ? -6.496 0.846 15.277 1.00 84.75 160 SER A C 1
ATOM 1295 O O . SER A 1 160 ? -6.853 0.314 16.321 1.00 84.75 160 SER A O 1
ATOM 1297 N N . ILE A 1 161 ? -5.993 2.085 15.258 1.00 82.38 161 ILE A N 1
ATOM 1298 C CA . ILE A 1 161 ? -5.844 2.900 16.479 1.00 82.38 161 ILE A CA 1
ATOM 1299 C C . ILE A 1 161 ? -7.208 3.211 17.101 1.00 82.38 161 ILE A C 1
ATOM 1301 O O . ILE A 1 161 ? -7.391 3.078 18.308 1.00 82.38 161 ILE A O 1
ATOM 1305 N N . SER A 1 162 ? -8.187 3.589 16.275 1.00 78.62 162 SER A N 1
ATOM 1306 C CA . SER A 1 162 ? -9.530 3.952 16.752 1.00 78.62 162 SER A CA 1
ATOM 1307 C C . SER A 1 162 ? -10.441 2.741 16.988 1.00 78.62 162 SER A C 1
ATOM 1309 O O . SER A 1 162 ? -11.287 2.761 17.880 1.00 78.62 162 SER A O 1
ATOM 1311 N N . ARG A 1 163 ? -10.290 1.677 16.192 1.00 79.12 163 ARG A N 1
ATOM 1312 C CA . ARG A 1 163 ? -11.176 0.498 16.201 1.00 79.12 163 ARG A CA 1
ATOM 1313 C C . ARG A 1 163 ? -10.571 -0.726 16.887 1.00 79.12 163 ARG A C 1
ATOM 1315 O O . ARG A 1 163 ? -11.221 -1.766 16.951 1.00 79.12 163 ARG A O 1
ATOM 1322 N N . GLY A 1 164 ? -9.330 -0.634 17.358 1.00 81.00 164 GLY A N 1
ATOM 1323 C CA . GLY A 1 164 ? -8.532 -1.747 17.880 1.00 81.00 164 GLY A CA 1
ATOM 1324 C C . GLY A 1 164 ? -7.984 -2.671 16.788 1.00 81.00 164 GLY A C 1
ATOM 1325 O O . GLY A 1 164 ? -6.885 -3.199 16.924 1.00 81.00 164 GLY A O 1
ATOM 1326 N N . LEU A 1 165 ? -8.728 -2.858 15.694 1.00 83.88 165 LEU A N 1
ATOM 1327 C CA . LEU A 1 165 ? -8.330 -3.691 14.570 1.00 83.88 165 LEU A CA 1
ATOM 1328 C C . LEU A 1 165 ? -8.910 -3.171 13.251 1.00 83.88 165 LEU A C 1
ATOM 1330 O O . LEU A 1 165 ? -10.056 -2.726 13.204 1.00 83.88 165 LEU A O 1
ATOM 1334 N N . ALA A 1 166 ? -8.135 -3.299 12.179 1.00 87.00 166 ALA A N 1
ATOM 1335 C CA . ALA A 1 166 ? -8.564 -3.133 10.796 1.00 87.00 166 ALA A CA 1
ATOM 1336 C C . ALA A 1 166 ? -7.723 -4.049 9.894 1.00 87.00 166 ALA A C 1
ATOM 1338 O O . ALA A 1 166 ? -6.662 -4.518 10.302 1.00 87.00 166 ALA A O 1
ATOM 1339 N N . ALA A 1 167 ? -8.195 -4.317 8.679 1.00 90.06 167 ALA A N 1
ATOM 1340 C CA . ALA A 1 167 ? -7.457 -5.109 7.697 1.00 90.06 167 ALA A CA 1
ATOM 1341 C C . ALA A 1 167 ? -7.467 -4.426 6.329 1.00 90.06 167 ALA A C 1
ATOM 1343 O O . ALA A 1 167 ? -8.440 -3.768 5.980 1.00 90.06 167 ALA A O 1
ATOM 1344 N N . SER A 1 168 ? -6.417 -4.625 5.534 1.00 94.06 168 SER A N 1
ATOM 1345 C CA . SER A 1 168 ? -6.401 -4.298 4.105 1.00 94.06 168 SER A CA 1
ATOM 1346 C C . SER A 1 168 ? -6.386 -5.592 3.298 1.00 94.06 168 SER A C 1
ATOM 1348 O O . SER A 1 168 ? -5.768 -6.577 3.704 1.00 94.06 168 SER A O 1
ATOM 1350 N N . THR A 1 169 ? -7.078 -5.617 2.159 1.00 94.00 169 THR A N 1
ATOM 1351 C CA . THR A 1 169 ? -7.080 -6.798 1.278 1.00 94.00 169 THR A CA 1
ATOM 1352 C C . THR A 1 169 ? -5.878 -6.858 0.333 1.00 94.00 169 THR A C 1
ATOM 1354 O O . THR A 1 169 ? -5.798 -7.780 -0.472 1.00 94.00 169 THR A O 1
ATOM 1357 N N . ALA A 1 170 ? -5.020 -5.841 0.356 1.00 92.88 170 ALA A N 1
ATOM 1358 C CA . ALA A 1 170 ? -3.722 -5.776 -0.313 1.00 92.88 170 ALA A CA 1
ATOM 1359 C C . ALA A 1 170 ? -2.692 -5.192 0.664 1.00 92.88 170 ALA A C 1
ATOM 1361 O O . ALA A 1 170 ? -3.071 -4.736 1.745 1.00 92.88 170 ALA A O 1
ATOM 1362 N N . GLY A 1 171 ? -1.420 -5.186 0.280 1.00 90.12 171 GLY A N 1
ATOM 1363 C CA . GLY A 1 171 ? -0.319 -4.757 1.133 1.00 90.12 171 GLY A CA 1
ATOM 1364 C C . GLY A 1 171 ? 0.532 -5.923 1.610 1.00 90.12 171 GLY A C 1
ATOM 1365 O O . GLY A 1 171 ? 0.443 -7.036 1.083 1.00 90.12 171 GLY A O 1
ATOM 1366 N N . GLY A 1 172 ? 1.365 -5.653 2.613 1.00 86.44 172 GLY A N 1
ATOM 1367 C CA . GLY A 1 172 ? 2.360 -6.610 3.100 1.00 86.44 172 GLY A CA 1
ATOM 1368 C C . GLY A 1 172 ? 3.554 -6.729 2.155 1.00 86.44 172 GLY A C 1
ATOM 1369 O O . GLY A 1 172 ? 4.139 -7.799 2.016 1.00 86.44 172 GLY A O 1
ATOM 1370 N N . THR A 1 173 ? 3.883 -5.642 1.463 1.00 90.38 173 THR A N 1
ATOM 1371 C CA . THR A 1 173 ? 5.074 -5.528 0.624 1.00 90.38 173 THR A CA 1
ATOM 1372 C C . THR A 1 173 ? 6.289 -5.241 1.497 1.00 90.38 173 THR A C 1
ATOM 1374 O O . THR A 1 173 ? 6.532 -4.113 1.906 1.00 90.38 173 THR A O 1
ATOM 1377 N N . HIS A 1 174 ? 7.058 -6.281 1.794 1.00 87.38 174 HIS A N 1
ATOM 1378 C CA . HIS A 1 174 ? 8.129 -6.246 2.796 1.00 87.38 174 HIS A CA 1
ATOM 1379 C C . HIS A 1 174 ? 9.558 -6.372 2.239 1.00 87.38 174 HIS A C 1
ATOM 1381 O O . HIS A 1 174 ? 10.518 -6.209 2.985 1.00 87.38 174 HIS A O 1
ATOM 1387 N N . HIS A 1 175 ? 9.720 -6.644 0.938 1.00 88.44 175 HIS A N 1
ATOM 1388 C CA . HIS A 1 175 ? 11.035 -6.863 0.316 1.00 88.44 175 HIS A CA 1
ATOM 1389 C C . HIS A 1 175 ? 11.660 -5.592 -0.278 1.00 88.44 175 HIS A C 1
ATOM 1391 O O . HIS A 1 175 ? 12.809 -5.627 -0.713 1.00 88.44 175 HIS A O 1
ATOM 1397 N N . ALA A 1 176 ? 10.918 -4.483 -0.354 1.00 91.25 176 ALA A N 1
ATOM 1398 C CA . ALA A 1 176 ? 11.447 -3.240 -0.906 1.00 91.25 176 ALA A CA 1
ATOM 1399 C C . ALA A 1 176 ? 12.434 -2.586 0.074 1.00 91.25 176 ALA A C 1
ATOM 1401 O O . ALA A 1 176 ? 12.165 -2.488 1.274 1.00 91.25 176 ALA A O 1
ATOM 1402 N N . PHE A 1 177 ? 13.553 -2.114 -0.471 1.00 93.81 177 PHE A N 1
ATOM 1403 C CA . PHE A 1 177 ? 14.598 -1.369 0.225 1.00 93.81 177 PHE A CA 1
ATOM 1404 C C . PHE A 1 177 ? 14.365 0.140 0.064 1.00 93.81 177 PHE A C 1
ATOM 1406 O O . PHE A 1 177 ? 13.581 0.545 -0.803 1.00 93.81 177 PHE A O 1
ATOM 1413 N N . PRO A 1 178 ? 15.058 0.995 0.841 1.00 95.62 178 PRO A N 1
ATOM 1414 C CA . PRO A 1 178 ? 14.904 2.439 0.709 1.00 95.62 178 PRO A CA 1
ATOM 1415 C C . PRO A 1 178 ? 15.133 2.957 -0.720 1.00 95.62 178 PRO A C 1
ATOM 1417 O O . PRO A 1 178 ? 14.401 3.829 -1.175 1.00 95.62 178 PRO A O 1
ATOM 1420 N N . ASP A 1 179 ? 16.089 2.397 -1.455 1.00 96.12 179 ASP A N 1
ATOM 1421 C CA . ASP A 1 179 ? 16.538 2.875 -2.767 1.00 96.12 179 ASP A CA 1
ATOM 1422 C C . ASP A 1 179 ? 16.146 1.973 -3.953 1.00 96.12 179 ASP A C 1
ATOM 1424 O O . ASP A 1 179 ? 16.442 2.310 -5.100 1.00 96.12 179 ASP A O 1
ATOM 1428 N N . LYS A 1 180 ? 15.488 0.829 -3.714 1.00 95.31 180 LYS A N 1
ATOM 1429 C CA . LYS A 1 180 ? 15.102 -0.118 -4.773 1.00 95.31 180 LYS A CA 1
ATOM 1430 C C . LYS A 1 180 ? 13.956 -1.046 -4.378 1.00 95.31 180 LYS A C 1
ATOM 1432 O O . LYS A 1 180 ? 13.814 -1.450 -3.225 1.00 95.31 180 LYS A O 1
ATOM 1437 N N . GLY A 1 181 ? 13.193 -1.483 -5.375 1.00 95.31 181 GLY A N 1
ATOM 1438 C CA . GLY A 1 181 ? 12.247 -2.588 -5.231 1.00 95.31 181 GLY A CA 1
ATOM 1439 C C . GLY A 1 181 ? 12.929 -3.958 -5.334 1.00 95.31 181 GLY A C 1
ATOM 1440 O O . GLY A 1 181 ? 14.037 -4.082 -5.856 1.00 95.31 181 GLY A O 1
ATOM 1441 N N . SER A 1 182 ? 12.258 -5.002 -4.853 1.00 92.50 182 SER A N 1
ATOM 1442 C CA . SER A 1 182 ? 12.726 -6.393 -4.922 1.00 92.50 182 SER A CA 1
ATOM 1443 C C . SER A 1 182 ? 11.562 -7.361 -4.722 1.00 92.50 182 SER A C 1
ATOM 1445 O O . SER A 1 182 ? 10.627 -7.041 -3.992 1.00 92.50 182 SER A O 1
ATOM 1447 N N . GLY A 1 183 ? 11.598 -8.539 -5.354 1.00 88.94 183 GLY A N 1
ATOM 1448 C CA . GLY A 1 183 ? 10.658 -9.632 -5.063 1.00 88.94 183 GLY A CA 1
ATOM 1449 C C . GLY A 1 183 ? 9.182 -9.225 -5.147 1.00 88.94 183 GLY A C 1
ATOM 1450 O O . GLY A 1 183 ? 8.424 -9.452 -4.209 1.00 88.94 183 GLY A O 1
ATOM 1451 N N . TYR A 1 184 ? 8.781 -8.557 -6.235 1.00 93.75 184 TYR A N 1
ATOM 1452 C CA . TYR A 1 184 ? 7.440 -7.983 -6.431 1.00 93.75 184 TYR A CA 1
ATOM 1453 C C . TYR A 1 184 ? 7.018 -6.890 -5.424 1.00 93.75 184 TYR A C 1
ATOM 1455 O O . TYR A 1 184 ? 5.877 -6.430 -5.461 1.00 93.75 184 TYR A O 1
ATOM 1463 N N . CYS A 1 185 ? 7.914 -6.419 -4.555 1.00 94.62 185 CYS A N 1
ATOM 1464 C CA . CYS A 1 185 ? 7.677 -5.291 -3.657 1.00 94.62 185 CYS A CA 1
ATOM 1465 C C . CYS A 1 185 ? 8.344 -4.036 -4.228 1.00 94.62 185 CYS A C 1
ATOM 1467 O O . CYS A 1 185 ? 9.566 -3.988 -4.376 1.00 94.62 185 CYS A O 1
ATOM 1469 N N . LEU A 1 186 ? 7.541 -3.022 -4.556 1.00 97.00 186 LEU A N 1
ATOM 1470 C CA . LEU A 1 186 ? 8.021 -1.764 -5.145 1.00 97.00 186 LEU A CA 1
ATOM 1471 C C . LEU A 1 186 ? 8.109 -0.636 -4.117 1.00 97.00 186 LEU A C 1
ATOM 1473 O O . LEU A 1 186 ? 9.034 0.160 -4.166 1.00 97.00 186 LEU A O 1
ATOM 1477 N N . ILE A 1 187 ? 7.192 -0.582 -3.161 1.00 97.56 187 ILE A N 1
ATOM 1478 C CA . ILE A 1 187 ? 7.243 0.313 -2.001 1.00 97.56 187 ILE A CA 1
ATOM 1479 C C . ILE A 1 187 ? 7.049 -0.571 -0.775 1.00 97.56 187 ILE A C 1
ATOM 1481 O O . ILE A 1 187 ? 6.292 -1.529 -0.854 1.00 97.56 187 ILE A O 1
ATOM 1485 N N . ASN A 1 188 ? 7.738 -0.287 0.326 1.00 95.44 188 ASN A N 1
ATOM 1486 C CA . ASN A 1 188 ? 7.577 -0.995 1.587 1.00 95.44 188 ASN A CA 1
ATOM 1487 C C . ASN A 1 188 ? 6.428 -0.358 2.372 1.00 95.44 188 ASN A C 1
ATOM 1489 O O . ASN A 1 188 ? 6.614 0.577 3.152 1.00 95.44 188 ASN A O 1
ATOM 1493 N N . ASP A 1 189 ? 5.211 -0.820 2.109 1.00 95.62 189 ASP A N 1
ATOM 1494 C CA . ASP A 1 189 ? 4.003 -0.259 2.710 1.00 95.62 189 ASP A CA 1
ATOM 1495 C C . ASP A 1 189 ? 3.946 -0.394 4.239 1.00 95.62 189 ASP A C 1
ATOM 1497 O O . ASP A 1 189 ? 3.396 0.488 4.901 1.00 95.62 189 ASP A O 1
ATOM 1501 N N . LEU A 1 190 ? 4.542 -1.450 4.801 1.00 92.94 190 LEU A N 1
ATOM 1502 C CA . LEU A 1 190 ? 4.644 -1.657 6.247 1.00 92.94 190 LEU A CA 1
ATOM 1503 C C . LEU A 1 190 ? 5.535 -0.595 6.896 1.00 92.94 190 LEU A C 1
ATOM 1505 O O . LEU A 1 190 ? 5.140 0.010 7.893 1.00 92.94 190 LEU A O 1
ATOM 1509 N N . ALA A 1 191 ? 6.702 -0.323 6.304 1.00 92.69 191 ALA A N 1
ATOM 1510 C CA . ALA A 1 191 ? 7.592 0.736 6.767 1.00 92.69 191 ALA A CA 1
ATOM 1511 C C . ALA A 1 191 ? 6.922 2.111 6.642 1.00 92.69 191 ALA A C 1
ATOM 1513 O O . ALA A 1 191 ? 6.898 2.867 7.610 1.00 92.69 191 ALA A O 1
ATOM 15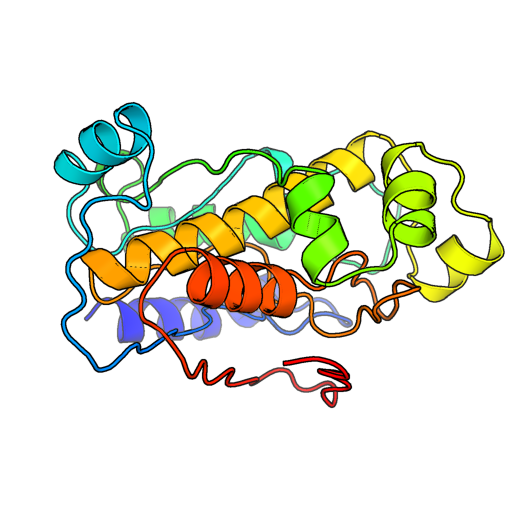14 N N . VAL A 1 192 ? 6.294 2.412 5.499 1.00 95.50 192 VAL A N 1
ATOM 1515 C CA . VAL A 1 192 ? 5.562 3.676 5.309 1.00 95.50 192 VAL A CA 1
ATOM 1516 C C . VAL A 1 192 ? 4.473 3.852 6.371 1.00 95.50 192 VAL A C 1
ATOM 1518 O O . VAL A 1 192 ? 4.369 4.923 6.966 1.00 95.50 192 VAL A O 1
ATOM 1521 N N . ALA A 1 193 ? 3.675 2.817 6.643 1.00 93.69 193 ALA A N 1
ATOM 1522 C CA . ALA A 1 193 ? 2.616 2.884 7.644 1.00 93.69 193 ALA A CA 1
ATOM 1523 C C . ALA A 1 193 ? 3.160 3.028 9.073 1.00 93.69 193 ALA A C 1
ATOM 1525 O O . ALA A 1 193 ? 2.590 3.791 9.851 1.00 93.69 193 ALA A O 1
ATOM 1526 N N . ALA A 1 194 ? 4.252 2.340 9.415 1.00 90.38 194 ALA A N 1
ATOM 1527 C CA . ALA A 1 194 ? 4.892 2.463 10.720 1.00 90.38 194 ALA A CA 1
ATOM 1528 C C . ALA A 1 194 ? 5.440 3.880 10.952 1.00 90.38 194 ALA A C 1
ATOM 1530 O O . ALA A 1 194 ? 5.136 4.466 11.988 1.00 90.38 194 ALA A O 1
ATOM 1531 N N . ILE A 1 195 ? 6.164 4.457 9.978 1.00 91.25 195 ILE A N 1
ATOM 1532 C CA . ILE A 1 195 ? 6.677 5.838 10.086 1.00 91.25 195 ILE A CA 1
ATOM 1533 C C . ILE A 1 195 ? 5.519 6.810 10.185 1.00 91.25 195 ILE A C 1
ATOM 1535 O O . ILE A 1 195 ? 5.540 7.690 11.033 1.00 91.25 195 ILE A O 1
ATOM 1539 N N . HIS A 1 196 ? 4.491 6.633 9.351 1.00 91.75 196 HIS A N 1
ATOM 1540 C CA . HIS A 1 196 ? 3.319 7.498 9.387 1.00 91.75 196 HIS A CA 1
ATOM 1541 C C . HIS A 1 196 ? 2.703 7.539 10.780 1.00 91.75 196 HIS A C 1
ATOM 1543 O O . HIS A 1 196 ? 2.421 8.620 11.284 1.00 91.75 196 HIS A O 1
ATOM 1549 N N . LEU A 1 197 ? 2.518 6.379 11.417 1.00 86.81 197 LEU A N 1
ATOM 1550 C CA . LEU A 1 197 ? 1.982 6.324 12.771 1.00 86.81 197 LEU A CA 1
ATOM 1551 C C . LEU A 1 197 ? 2.911 6.999 13.781 1.00 86.81 197 LEU A C 1
ATOM 1553 O O . LEU A 1 197 ? 2.422 7.796 14.576 1.00 86.81 197 LEU A O 1
ATOM 1557 N N . SER A 1 198 ? 4.217 6.743 13.731 1.00 87.12 198 SER A N 1
ATOM 1558 C CA . SER A 1 198 ? 5.178 7.399 14.627 1.00 87.12 198 SER A CA 1
ATOM 1559 C C . SER A 1 198 ? 5.240 8.920 14.431 1.00 87.12 198 SER A C 1
ATOM 1561 O O . SER A 1 198 ? 5.379 9.655 15.400 1.00 87.12 198 SER A O 1
ATOM 1563 N N . ASP A 1 199 ? 5.099 9.405 13.194 1.00 88.75 199 ASP A N 1
ATOM 1564 C CA . ASP A 1 199 ? 5.147 10.833 12.855 1.00 88.75 199 ASP A CA 1
ATOM 1565 C C . ASP A 1 199 ? 3.847 11.575 13.228 1.00 88.75 199 ASP A C 1
ATOM 1567 O O . ASP A 1 199 ? 3.855 12.795 13.381 1.00 88.75 199 ASP A O 1
ATOM 1571 N N . THR A 1 200 ? 2.712 10.871 13.315 1.00 86.81 200 THR A N 1
ATOM 1572 C CA . THR A 1 200 ? 1.378 11.492 13.453 1.00 86.81 200 THR A CA 1
ATOM 1573 C C . THR A 1 200 ? 0.649 11.130 14.747 1.00 86.81 200 THR A C 1
ATOM 1575 O O . THR A 1 200 ? -0.503 11.521 14.933 1.00 86.81 200 THR A O 1
ATOM 1578 N N . THR A 1 201 ? 1.295 10.384 15.649 1.00 84.81 201 THR A N 1
ATOM 1579 C CA . THR A 1 201 ? 0.722 9.937 16.928 1.00 84.81 201 THR A CA 1
ATOM 1580 C C . THR A 1 201 ? 1.779 9.851 18.023 1.00 84.81 201 THR A C 1
ATOM 1582 O O . THR A 1 201 ? 2.971 9.904 17.750 1.00 84.81 201 THR A O 1
ATOM 1585 N N . ASP A 1 202 ? 1.349 9.582 19.258 1.00 84.00 202 ASP A N 1
ATOM 1586 C CA . ASP A 1 202 ? 2.247 9.279 20.381 1.00 84.00 202 ASP A CA 1
ATOM 1587 C C . ASP A 1 202 ? 2.811 7.836 20.359 1.00 84.00 202 ASP A C 1
ATOM 1589 O O . ASP A 1 202 ? 3.372 7.356 21.352 1.00 84.00 202 ASP A O 1
ATOM 1593 N N . ILE A 1 203 ? 2.625 7.083 19.265 1.00 82.44 203 ILE A N 1
ATOM 1594 C CA . ILE A 1 203 ? 3.171 5.728 19.112 1.00 82.44 203 ILE A CA 1
ATOM 1595 C C . ILE A 1 203 ? 4.678 5.825 18.899 1.00 82.44 203 ILE A C 1
ATOM 1597 O O . ILE A 1 203 ? 5.149 6.216 17.842 1.00 82.44 203 ILE A O 1
ATOM 1601 N N . THR A 1 204 ? 5.446 5.370 19.884 1.00 81.00 204 THR A N 1
ATOM 1602 C CA . THR A 1 204 ? 6.916 5.337 19.798 1.00 81.00 204 THR A CA 1
ATOM 1603 C C . THR A 1 204 ? 7.478 3.975 19.406 1.00 81.00 204 THR A C 1
ATOM 1605 O O . THR A 1 204 ? 8.673 3.844 19.163 1.00 81.00 204 THR A O 1
ATOM 1608 N N . ARG A 1 205 ? 6.644 2.927 19.383 1.00 82.19 205 ARG A N 1
ATOM 1609 C CA . ARG A 1 205 ? 7.058 1.559 19.051 1.00 82.19 205 ARG A CA 1
ATOM 1610 C C . ARG A 1 205 ? 5.994 0.859 18.225 1.00 82.19 205 ARG A C 1
ATOM 1612 O O . ARG A 1 205 ? 4.842 0.767 18.648 1.00 82.19 205 ARG A O 1
ATOM 1619 N N . VAL A 1 206 ? 6.419 0.308 17.095 1.00 81.88 206 VAL A N 1
ATOM 1620 C CA . VAL A 1 206 ? 5.599 -0.493 16.187 1.00 81.88 206 VAL A CA 1
ATOM 1621 C C . VAL A 1 206 ? 6.197 -1.894 16.108 1.00 81.88 206 VAL A C 1
ATOM 1623 O O . VAL A 1 206 ? 7.375 -2.044 15.799 1.00 81.88 206 VAL A O 1
ATOM 1626 N N . LEU A 1 207 ? 5.394 -2.919 16.402 1.00 84.69 207 LEU A N 1
ATOM 1627 C CA . LEU A 1 207 ? 5.770 -4.315 16.181 1.00 84.69 207 LEU A CA 1
ATOM 1628 C C . LEU A 1 207 ? 5.166 -4.785 14.859 1.00 84.69 207 LEU A C 1
ATOM 1630 O O . LEU A 1 207 ? 3.946 -4.763 14.693 1.00 84.69 207 LEU A O 1
ATOM 1634 N N . ILE A 1 208 ? 6.029 -5.236 13.955 1.00 82.50 208 ILE A N 1
ATOM 1635 C CA . ILE A 1 208 ? 5.656 -5.856 12.685 1.00 82.50 208 ILE A CA 1
ATOM 1636 C C . ILE A 1 208 ? 5.889 -7.357 12.828 1.00 82.50 208 ILE A C 1
ATOM 1638 O O . ILE A 1 208 ? 6.999 -7.791 13.131 1.00 82.50 208 ILE A O 1
ATOM 1642 N N . VAL A 1 209 ? 4.822 -8.140 12.663 1.00 83.12 209 VAL A N 1
ATOM 1643 C CA . VAL A 1 209 ? 4.875 -9.605 12.721 1.00 83.12 209 VAL A CA 1
ATOM 1644 C C . VAL A 1 209 ? 4.676 -10.133 11.316 1.00 83.12 209 VAL A C 1
ATOM 1646 O O . VAL A 1 209 ? 3.614 -9.951 10.721 1.00 83.12 209 VAL A O 1
ATOM 1649 N N . ASP A 1 210 ? 5.708 -10.784 10.802 1.00 80.06 210 ASP A N 1
ATOM 1650 C CA . ASP A 1 210 ? 5.717 -11.326 9.457 1.00 80.06 210 ASP A CA 1
ATOM 1651 C C . ASP A 1 210 ? 5.564 -12.843 9.489 1.00 80.06 210 ASP A C 1
ATOM 1653 O O . ASP A 1 210 ? 6.300 -13.539 10.190 1.00 80.06 210 ASP A O 1
ATOM 1657 N N . LEU A 1 211 ? 4.570 -13.333 8.757 1.00 81.88 211 LEU A N 1
ATOM 1658 C CA . LEU A 1 211 ? 4.243 -14.751 8.651 1.00 81.88 211 LEU A CA 1
ATOM 1659 C C . LEU A 1 211 ? 4.422 -15.262 7.214 1.00 81.88 211 LEU A C 1
ATOM 1661 O O . LEU A 1 211 ? 3.960 -16.362 6.901 1.00 81.88 211 LEU A O 1
ATOM 1665 N N . ASP A 1 212 ? 5.049 -14.472 6.338 1.00 74.62 212 ASP A N 1
ATOM 1666 C CA . ASP A 1 212 ? 5.422 -14.918 5.003 1.00 74.62 212 ASP A CA 1
ATOM 1667 C C . ASP A 1 212 ? 6.478 -16.033 5.097 1.00 74.62 212 ASP A C 1
ATOM 1669 O O . ASP A 1 212 ? 7.324 -16.074 5.993 1.00 74.62 212 ASP A O 1
ATOM 1673 N N . VAL A 1 213 ? 6.420 -16.968 4.151 1.00 74.69 213 VAL A N 1
ATOM 1674 C CA . VAL A 1 213 ? 7.379 -18.076 4.047 1.00 74.69 213 VAL A CA 1
ATOM 1675 C C . VAL A 1 213 ? 8.733 -17.614 3.508 1.00 74.69 213 VAL A C 1
ATOM 1677 O O . VAL A 1 213 ? 9.745 -18.279 3.736 1.00 74.69 213 VAL A O 1
ATOM 1680 N N . HIS A 1 214 ? 8.762 -16.499 2.776 1.00 67.56 214 HIS A N 1
ATOM 1681 C CA . HIS A 1 214 ? 9.993 -15.889 2.300 1.00 67.56 214 HIS A CA 1
ATOM 1682 C C . HIS A 1 214 ? 10.621 -15.095 3.439 1.00 67.56 214 HIS A C 1
ATOM 1684 O O . HIS A 1 214 ? 9.957 -14.295 4.096 1.00 67.56 214 HIS A O 1
ATOM 1690 N N . GLN A 1 215 ? 11.916 -15.316 3.676 1.00 55.59 215 GLN A N 1
ATOM 1691 C CA . GLN A 1 215 ? 12.602 -14.606 4.743 1.00 55.59 215 GLN A CA 1
ATOM 1692 C C . GLN A 1 215 ? 12.558 -13.097 4.524 1.00 55.59 215 GLN A C 1
ATOM 1694 O O . GLN A 1 215 ? 12.820 -12.561 3.445 1.00 55.59 215 GLN A O 1
ATOM 1699 N N . VAL A 1 216 ? 12.247 -12.434 5.624 1.00 53.94 216 VAL A N 1
ATOM 1700 C CA . VAL A 1 216 ? 12.154 -10.998 5.758 1.00 53.94 216 VAL A CA 1
ATOM 1701 C C . VAL A 1 216 ? 13.547 -10.390 5.683 1.00 53.94 216 VAL A C 1
ATOM 1703 O O . VAL A 1 216 ? 14.348 -10.540 6.601 1.00 53.94 216 VAL A O 1
ATOM 1706 N N . VAL A 1 217 ? 13.817 -9.636 4.621 1.00 50.12 217 VAL A N 1
ATOM 1707 C CA . VAL A 1 217 ? 14.821 -8.568 4.672 1.00 50.12 217 VAL A CA 1
ATOM 1708 C C . VAL A 1 217 ? 14.057 -7.265 4.832 1.00 50.12 217 VAL A C 1
ATOM 1710 O O . VAL A 1 217 ? 13.983 -6.464 3.906 1.00 50.12 217 VAL A O 1
ATOM 1713 N N . VAL A 1 218 ? 13.440 -7.051 5.998 1.00 50.94 218 VAL A N 1
ATOM 1714 C CA . VAL A 1 218 ? 13.037 -5.687 6.328 1.00 50.94 218 VAL A CA 1
ATOM 1715 C C . VAL A 1 218 ? 14.280 -4.981 6.840 1.00 50.94 218 VAL A C 1
ATOM 1717 O O . VAL A 1 218 ? 14.655 -5.081 8.008 1.00 50.94 218 VAL A O 1
ATOM 1720 N N . HIS A 1 219 ? 14.949 -4.272 5.937 1.00 50.94 219 HIS A N 1
ATOM 1721 C CA . HIS A 1 219 ? 15.927 -3.271 6.327 1.00 50.94 219 HIS A CA 1
ATOM 1722 C C . HIS A 1 219 ? 15.187 -2.037 6.844 1.00 50.94 219 HIS A C 1
ATOM 1724 O O . HIS A 1 219 ? 14.994 -1.052 6.138 1.00 50.94 219 HIS A O 1
ATOM 1730 N N . PHE A 1 220 ? 14.796 -2.093 8.117 1.00 54.56 220 PHE A N 1
ATOM 1731 C CA . PHE A 1 220 ? 14.523 -0.906 8.917 1.00 54.56 220 PHE A CA 1
ATOM 1732 C C . PHE A 1 220 ? 15.862 -0.227 9.242 1.00 54.56 220 PHE A C 1
ATOM 1734 O O . PHE A 1 220 ? 16.311 -0.243 10.382 1.00 54.56 220 PHE A O 1
ATOM 1741 N N . THR A 1 221 ? 16.578 0.315 8.253 1.00 41.03 221 THR A N 1
ATOM 1742 C CA . THR A 1 221 ? 17.857 1.000 8.528 1.00 41.03 221 THR A CA 1
ATOM 1743 C C . THR A 1 221 ? 17.667 2.382 9.154 1.00 41.03 221 THR A C 1
ATOM 1745 O O . THR A 1 221 ? 18.650 3.075 9.399 1.00 41.03 221 THR A O 1
ATOM 1748 N N . SER A 1 222 ? 16.434 2.815 9.434 1.00 38.34 222 SER A N 1
ATOM 1749 C CA . SER A 1 222 ? 16.158 4.084 10.116 1.00 38.34 222 SER A CA 1
ATOM 1750 C C . SER A 1 222 ? 14.769 4.070 10.762 1.00 38.34 222 SER A C 1
ATOM 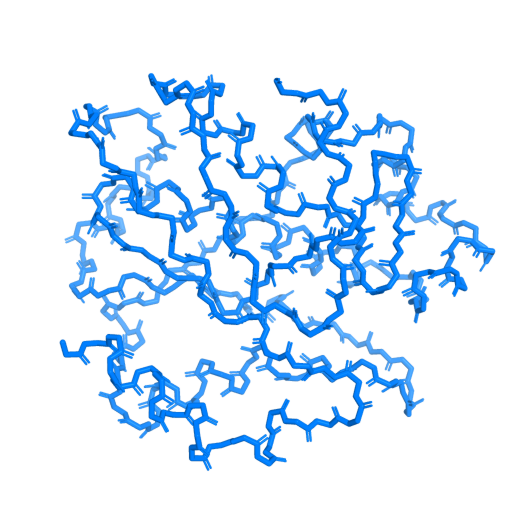1752 O O . SER A 1 222 ? 13.792 4.411 10.103 1.00 38.34 222 SER A O 1
ATOM 1754 N N . PHE A 1 223 ? 14.682 3.660 12.029 1.00 42.75 223 PHE A N 1
ATOM 1755 C CA . PHE A 1 223 ? 13.579 3.971 12.945 1.00 42.75 223 PHE A CA 1
ATOM 1756 C C . PHE A 1 223 ? 14.153 4.220 14.334 1.00 42.75 223 PHE A C 1
ATOM 1758 O O . PHE A 1 223 ? 14.962 3.373 14.777 1.00 42.75 223 PHE A O 1
#

Radius of gyration: 16.83 Å; Cα contacts (8 Å, |Δi|>4): 335; chains: 1; bounding box: 40×38×45 Å

Secondary structure (DSSP, 8-state):
-HHHHHHHHHHHHHHHH--TT------------S----TTSS-HHHHHHHHH--SS-EE--GGG-----TT-SS-TTHHHHHHHHHHHTTS--HHHHEEPPPPPPHHHHHHHS-HHHHHHHHTT---HHHHHHHT----HHHHHHHHHHHHHHHHHHHHHHHHS--EESS-------SS--BTTBSS-HHHHHHHHHHHHSS----------SS---------

Solvent-accessible surface area (backbone atoms only — not comparable to full-atom values): 12890 Å² total; per-residue (Å²): 111,67,68,62,50,54,56,48,48,51,67,74,43,36,78,82,56,48,56,105,75,43,79,79,65,70,57,69,75,54,73,73,93,61,97,61,88,68,82,80,77,59,55,71,70,53,48,58,53,50,74,68,44,56,79,69,41,35,24,50,56,86,51,58,43,50,92,71,67,88,90,57,76,71,70,49,67,47,40,58,50,50,56,51,49,38,42,75,70,65,72,44,53,66,90,33,21,55,42,71,52,55,61,50,50,69,76,53,50,40,73,52,24,37,62,67,39,52,50,30,50,72,70,69,64,62,49,73,67,56,24,60,56,20,71,44,80,89,44,74,52,48,45,52,15,52,26,29,24,31,16,17,34,33,48,21,57,59,43,13,68,72,63,58,46,32,30,30,56,50,49,74,24,50,49,18,48,41,70,44,46,20,82,71,8,71,58,32,22,57,53,30,28,48,50,49,45,42,76,68,46,94,49,88,77,80,79,86,79,82,83,58,91,66,83,81,57,67,74,73,87,80,127